Protein AF-F3GJJ7-F1 (afdb_monomer_lite)

InterPro domains:
  IPR003423 Outer membrane efflux protein [PF02321] (2-164)
  IPR003423 Outer membrane efflux protein [PF02321] (188-259)
  IPR010131 Multidrug resistance outer membrane protein MdtP/Nodulation protein T-like [PTHR30203] (2-259)
  IPR010131 Multidrug resistance outer membrane protein MdtP/Nodulation protein T-like [TIGR01845] (2-259)

Radius of gyration: 39.6 Å; chains: 1; bounding box: 69×51×121 Å

Foldseek 3Di:
DVVLVCLQPKDKDWDWDKDWDWDDQDDDPDDDRDGDIFIKTWIKIKIKHWDCPLCLSVLLVQLVVLLVLLVVLVVVQVVVVLVVLLVVLVLVLLVLLVVLVVLVVVLVVLVVVLVVQVVCVVVVNHDPVSNVVSVVVSVVSVVVSVVSVVVSLVSLCVNCVSVVHHSVVTDDDRDNDRDDDDDDDPDDPVVVCVVRSNNSSVVSNVSSVVSVVSSVVSLQAKIKMKMKMKIFMDRDPVCRPDPVRIDIDIDTDIDHDDD

Sequence (259 aa):
MRSSRAAFLPTLDLTTGKTRSGQGTGTSNSGTSASGIRNSYNAQLGVSWEADVWGKLRRGLEADTANAQASLADLAAMRLSLQSELVQNYLQLRVIDEQKRLLESTVDAYQRSLTLTQNQYRAGISGSDAVAQAQTQLKSTQADLIDLAWQRAQYENAIAVLMGMAPADFNLPATTSIPQLPQIPPGLPSQLLERRPDIAAAERSVMGANANIGVAKAAYYPDFTLSMSGGYSSSTFANWISLPNRFWSVGPQLALTLF

Structure (mmCIF, N/CA/C/O backbone):
data_AF-F3GJJ7-F1
#
_entry.id   AF-F3GJJ7-F1
#
loop_
_atom_site.group_PDB
_atom_site.id
_atom_site.type_symbol
_atom_site.label_atom_id
_atom_site.label_alt_id
_atom_site.label_comp_id
_atom_site.label_asym_id
_atom_site.label_entity_id
_atom_site.label_seq_id
_atom_site.pdbx_PDB_ins_code
_atom_site.Cartn_x
_atom_site.Cartn_y
_atom_site.Cartn_z
_atom_site.occupancy
_atom_site.B_iso_or_equiv
_atom_site.auth_seq_id
_atom_site.auth_comp_id
_atom_site.auth_asym_id
_atom_site.auth_atom_id
_atom_site.pdbx_PDB_model_num
ATOM 1 N N . MET A 1 1 ? 9.324 -4.687 -17.133 1.00 68.56 1 MET A N 1
ATOM 2 C CA . MET A 1 1 ? 9.985 -5.948 -17.568 1.00 68.56 1 MET A CA 1
ATOM 3 C C . MET A 1 1 ? 9.722 -6.337 -19.029 1.00 68.56 1 MET A C 1
ATOM 5 O O . MET A 1 1 ? 10.684 -6.410 -19.781 1.00 68.56 1 MET A O 1
ATOM 9 N N . ARG A 1 2 ? 8.476 -6.603 -19.468 1.00 75.81 2 ARG A N 1
ATOM 10 C CA . ARG A 1 2 ? 8.208 -7.078 -20.851 1.00 75.81 2 ARG A CA 1
ATOM 11 C C . ARG A 1 2 ? 8.631 -6.078 -21.937 1.00 75.81 2 ARG A C 1
ATOM 13 O O . ARG A 1 2 ? 9.303 -6.478 -22.876 1.00 75.81 2 ARG A O 1
ATOM 20 N N . SER A 1 3 ? 8.321 -4.793 -21.750 1.00 78.75 3 SER A N 1
ATOM 21 C CA . SER A 1 3 ? 8.741 -3.722 -22.670 1.00 78.75 3 SER A CA 1
ATOM 22 C C . SER A 1 3 ? 10.267 -3.599 -22.774 1.00 78.75 3 SER A C 1
ATOM 24 O O . SER A 1 3 ? 10.805 -3.489 -23.864 1.00 78.75 3 SER A O 1
ATOM 26 N N . SER A 1 4 ? 10.972 -3.698 -21.645 1.00 80.75 4 SER A N 1
ATOM 27 C CA . SER A 1 4 ? 12.439 -3.600 -21.584 1.00 80.75 4 SER A CA 1
ATOM 28 C C . SER A 1 4 ? 13.140 -4.762 -22.293 1.00 80.75 4 SER A C 1
ATOM 30 O O . SER A 1 4 ? 14.114 -4.576 -23.011 1.00 80.75 4 SER A O 1
ATOM 32 N N . ARG A 1 5 ? 12.596 -5.984 -22.177 1.00 84.38 5 ARG A N 1
ATOM 33 C CA . ARG A 1 5 ? 13.097 -7.139 -22.941 1.00 84.38 5 ARG A CA 1
ATOM 34 C C . ARG A 1 5 ? 12.828 -7.018 -24.440 1.00 84.38 5 ARG A C 1
ATOM 36 O O . ARG A 1 5 ? 13.626 -7.514 -25.227 1.00 84.38 5 ARG A O 1
ATOM 43 N N . ALA A 1 6 ? 11.724 -6.379 -24.827 1.00 85.00 6 ALA A N 1
ATOM 44 C CA . ALA A 1 6 ? 11.407 -6.152 -26.232 1.00 85.00 6 ALA A CA 1
ATOM 45 C C . ALA A 1 6 ? 12.416 -5.210 -26.908 1.00 85.00 6 ALA A C 1
ATOM 47 O O . ALA A 1 6 ? 12.641 -5.358 -28.100 1.00 85.00 6 ALA A O 1
ATOM 48 N N . ALA A 1 7 ? 13.083 -4.331 -26.151 1.00 85.00 7 ALA A N 1
ATOM 49 C CA . ALA A 1 7 ? 14.101 -3.425 -26.686 1.00 85.00 7 ALA A CA 1
ATOM 50 C C . ALA A 1 7 ? 15.327 -4.149 -27.281 1.00 85.00 7 ALA A C 1
ATOM 52 O O . ALA A 1 7 ? 15.994 -3.596 -28.146 1.00 85.00 7 ALA A O 1
ATOM 53 N N . PHE A 1 8 ? 15.620 -5.392 -26.871 1.00 86.88 8 PHE A N 1
ATOM 54 C CA . PHE A 1 8 ? 16.711 -6.183 -27.466 1.00 86.88 8 PHE A CA 1
ATOM 55 C C . PHE A 1 8 ? 16.383 -6.733 -28.855 1.00 86.88 8 PHE A C 1
ATOM 57 O O . PHE A 1 8 ? 17.283 -7.165 -29.579 1.00 86.88 8 PHE A O 1
ATOM 64 N N . LEU A 1 9 ? 15.098 -6.780 -29.198 1.00 91.31 9 LEU A N 1
ATOM 65 C CA . LEU A 1 9 ? 14.610 -7.304 -30.461 1.00 91.31 9 LEU A CA 1
ATOM 66 C C . LEU A 1 9 ? 14.343 -6.143 -31.426 1.00 91.31 9 LEU A C 1
ATOM 68 O O . LEU A 1 9 ? 14.023 -5.040 -30.984 1.00 91.31 9 LEU A O 1
ATOM 72 N N . PRO A 1 10 ? 14.455 -6.372 -32.743 1.00 90.69 10 PRO A N 1
ATOM 73 C CA . PRO A 1 10 ? 14.045 -5.377 -33.722 1.00 90.69 10 PRO A CA 1
ATOM 74 C C . PRO A 1 10 ? 12.545 -5.082 -33.581 1.00 90.69 10 PRO A C 1
ATOM 76 O O . PRO A 1 10 ? 11.731 -6.007 -33.497 1.00 90.69 10 PRO A O 1
ATOM 79 N N . THR A 1 11 ? 12.175 -3.804 -33.585 1.00 92.38 11 THR A N 1
ATOM 80 C CA . THR A 1 11 ? 10.774 -3.376 -33.663 1.00 92.38 11 THR A CA 1
ATOM 81 C C . THR A 1 11 ? 10.350 -3.277 -35.120 1.00 92.38 11 THR A C 1
ATOM 83 O O . THR A 1 11 ? 11.162 -2.947 -35.984 1.00 92.38 11 THR A O 1
ATOM 86 N N . LEU A 1 12 ? 9.087 -3.600 -35.394 1.00 92.69 12 LEU A N 1
ATOM 87 C CA . LEU A 1 12 ? 8.489 -3.562 -36.723 1.00 92.69 12 LEU A CA 1
ATOM 88 C C . LEU A 1 12 ? 7.260 -2.658 -36.684 1.00 92.69 12 LEU A C 1
ATOM 90 O O . LEU A 1 12 ? 6.303 -2.949 -35.968 1.00 92.69 12 LEU A O 1
ATOM 94 N N . ASP A 1 13 ? 7.267 -1.621 -37.508 1.00 93.19 13 ASP A N 1
ATOM 95 C CA . ASP A 1 13 ? 6.236 -0.594 -37.539 1.00 93.19 13 ASP A CA 1
ATOM 96 C C . ASP A 1 13 ? 5.675 -0.465 -38.959 1.00 93.19 13 ASP A C 1
ATOM 98 O O . ASP A 1 13 ? 6.422 -0.428 -39.936 1.00 93.19 13 ASP A O 1
ATOM 102 N N . LEU A 1 14 ? 4.350 -0.381 -39.098 1.00 92.44 14 LEU A N 1
ATOM 103 C CA . LEU A 1 14 ? 3.681 -0.106 -40.371 1.00 92.44 14 LEU A CA 1
ATOM 104 C C . LEU A 1 14 ? 3.049 1.282 -40.307 1.00 92.44 14 LEU A C 1
ATOM 106 O O . LEU A 1 14 ? 2.137 1.522 -39.519 1.00 92.44 14 LEU A O 1
ATOM 110 N N . THR A 1 15 ? 3.504 2.188 -41.164 1.00 91.00 15 THR A N 1
ATOM 111 C CA . THR A 1 15 ? 2.963 3.538 -41.292 1.00 91.00 15 THR A CA 1
ATOM 112 C C . THR A 1 15 ? 2.298 3.711 -42.652 1.00 91.00 15 THR A C 1
ATOM 114 O O . THR A 1 15 ? 2.854 3.394 -43.702 1.00 91.00 15 THR A O 1
ATOM 117 N N . THR A 1 16 ? 1.072 4.225 -42.653 1.00 90.44 16 THR A N 1
ATOM 118 C CA . THR A 1 16 ? 0.335 4.554 -43.878 1.00 90.44 16 THR A CA 1
ATOM 119 C C . THR A 1 16 ? -0.182 5.975 -43.771 1.00 90.44 16 THR A C 1
ATOM 121 O O . THR A 1 16 ? -0.820 6.320 -42.779 1.00 90.44 16 THR A O 1
ATOM 124 N N . GLY A 1 17 ? 0.081 6.804 -44.774 1.00 88.88 17 GLY A N 1
ATOM 125 C CA . GLY A 1 17 ? -0.246 8.221 -44.747 1.00 88.88 17 GLY A CA 1
ATOM 126 C C . GLY A 1 17 ? -0.669 8.756 -46.107 1.00 88.88 17 GLY A C 1
ATOM 127 O O . GLY A 1 17 ? -0.319 8.223 -47.162 1.00 88.88 17 GLY A O 1
ATOM 128 N N . LYS A 1 18 ? -1.445 9.839 -46.063 1.00 89.19 18 LYS A N 1
ATOM 129 C CA . LYS A 1 18 ? -1.749 10.683 -47.214 1.00 89.19 18 LYS A CA 1
ATOM 130 C C . LYS A 1 18 ? -1.405 12.115 -46.846 1.00 89.19 18 LYS A C 1
ATOM 132 O O . LYS A 1 18 ? -2.064 12.704 -45.993 1.00 89.19 18 LYS A O 1
ATOM 137 N N . THR A 1 19 ? -0.441 12.689 -47.546 1.00 89.31 19 THR A N 1
ATOM 138 C CA . THR A 1 19 ? -0.077 14.096 -47.392 1.00 89.31 19 THR A CA 1
ATOM 139 C C . THR A 1 19 ? -0.499 14.849 -48.644 1.00 89.31 19 THR A C 1
ATOM 141 O O . THR A 1 19 ? -0.207 14.441 -49.765 1.00 89.31 19 THR A O 1
ATOM 144 N N . ARG A 1 20 ? -1.221 15.956 -48.471 1.00 88.62 20 ARG A N 1
ATOM 145 C CA . ARG A 1 20 ? -1.563 16.883 -49.555 1.00 88.62 20 ARG A CA 1
ATOM 146 C C . ARG A 1 20 ? -0.907 18.218 -49.253 1.00 88.62 20 ARG A C 1
ATOM 148 O O . ARG A 1 20 ? -1.231 18.833 -48.244 1.00 88.62 20 ARG A O 1
ATOM 155 N N . SER A 1 21 ? -0.008 18.661 -50.121 1.00 85.88 21 SER A N 1
ATOM 156 C CA . SER A 1 21 ? 0.664 19.953 -50.005 1.00 85.88 21 SER A CA 1
ATOM 157 C C . SER A 1 21 ? 0.371 20.816 -51.229 1.00 85.88 21 SER A C 1
ATOM 159 O O . SER A 1 21 ? 0.316 20.338 -52.362 1.00 85.88 21 SER A O 1
ATOM 161 N N . GLY A 1 22 ? 0.123 22.103 -50.998 1.00 82.19 22 GLY A N 1
ATOM 162 C CA . GLY A 1 22 ? 0.031 23.114 -52.047 1.00 82.19 22 GLY A CA 1
ATOM 163 C C . GLY A 1 22 ? 1.260 24.004 -51.972 1.00 82.19 22 GLY A C 1
ATOM 164 O O . GLY A 1 22 ? 1.552 24.540 -50.906 1.00 82.19 22 GLY A O 1
ATOM 165 N N . GLN A 1 23 ? 1.988 24.145 -53.077 1.00 73.50 23 GLN A N 1
ATOM 166 C CA . GLN A 1 23 ? 3.125 25.058 -53.150 1.00 73.50 23 GLN A CA 1
ATOM 167 C C . GLN A 1 23 ? 2.677 26.356 -53.826 1.00 73.50 23 GLN A C 1
ATOM 169 O O . GLN A 1 23 ? 2.274 26.345 -54.989 1.00 73.50 23 GLN A O 1
ATOM 174 N N . GLY A 1 24 ? 2.707 27.461 -53.076 1.00 65.94 24 GLY A N 1
ATOM 175 C CA . GLY A 1 24 ? 2.458 28.800 -53.608 1.00 65.94 24 GLY A CA 1
ATOM 176 C C . GLY A 1 24 ? 3.641 29.308 -54.435 1.00 65.94 24 GLY A C 1
ATOM 177 O O . GLY A 1 24 ? 4.776 28.864 -54.254 1.00 65.94 24 GLY A O 1
ATOM 178 N N . THR A 1 25 ? 3.379 30.245 -55.344 1.00 65.88 25 THR A N 1
ATOM 179 C CA . THR A 1 25 ? 4.383 30.831 -56.242 1.00 65.88 25 THR A CA 1
ATOM 180 C C . THR A 1 25 ? 5.278 31.819 -55.482 1.00 65.88 25 THR A C 1
ATOM 182 O O . THR A 1 25 ? 5.100 33.029 -55.558 1.00 65.88 25 THR A O 1
ATOM 185 N N . GLY A 1 26 ? 6.220 31.296 -54.698 1.00 61.72 26 GLY A N 1
ATOM 186 C CA . GLY A 1 26 ? 7.296 32.053 -54.057 1.00 61.72 26 GLY A CA 1
ATOM 187 C C . GLY A 1 26 ? 8.629 31.739 -54.731 1.00 61.72 26 GLY A C 1
ATOM 188 O O . GLY A 1 26 ? 8.992 30.571 -54.877 1.00 61.72 26 GLY A O 1
ATOM 189 N N . THR A 1 27 ? 9.329 32.781 -55.176 1.00 56.59 27 THR A N 1
ATOM 190 C CA . THR A 1 27 ? 10.578 32.746 -55.949 1.00 56.59 27 THR A CA 1
ATOM 191 C C . THR A 1 27 ? 11.599 31.782 -55.338 1.00 56.59 27 THR A C 1
ATOM 193 O O . THR A 1 27 ? 12.168 32.048 -54.284 1.00 56.59 27 THR A O 1
ATOM 196 N N . SER A 1 28 ? 11.844 30.654 -56.005 1.00 56.97 28 SER A N 1
ATOM 197 C CA . SER A 1 28 ? 12.937 29.731 -55.687 1.00 56.97 28 SER A CA 1
ATOM 198 C C . SER A 1 28 ? 13.755 29.466 -56.955 1.00 56.97 28 SER A C 1
ATOM 200 O O . SER A 1 28 ? 13.212 29.283 -58.041 1.00 56.97 28 SER A O 1
ATOM 202 N N . ASN A 1 29 ? 15.080 29.542 -56.813 1.00 61.03 29 ASN A N 1
ATOM 203 C CA . ASN A 1 29 ? 16.058 29.812 -57.874 1.00 61.03 29 ASN A CA 1
ATOM 204 C C . ASN A 1 29 ? 16.396 28.611 -58.787 1.00 61.03 29 ASN A C 1
ATOM 206 O O . ASN A 1 29 ? 17.509 28.520 -59.298 1.00 61.03 29 ASN A O 1
ATOM 210 N N . SER A 1 30 ? 15.473 27.671 -59.000 1.00 65.00 30 SER A N 1
ATOM 211 C CA . SER A 1 30 ? 15.695 26.567 -59.940 1.00 65.00 30 SER A CA 1
ATOM 212 C C . SER A 1 30 ? 14.381 25.919 -60.385 1.00 65.00 30 SER A C 1
ATOM 214 O O . SER A 1 30 ? 13.723 25.248 -59.593 1.00 65.00 30 SER A O 1
ATOM 216 N N . GLY A 1 31 ? 14.056 26.057 -61.674 1.00 57.28 31 GLY A N 1
ATOM 217 C CA . GLY A 1 31 ? 13.033 25.266 -62.366 1.00 57.28 31 GLY A CA 1
ATOM 218 C C . GLY A 1 31 ? 11.613 25.838 -62.307 1.00 57.28 31 GLY A C 1
ATOM 219 O O . GLY A 1 31 ? 11.109 26.173 -61.244 1.00 57.28 31 GLY A O 1
ATOM 220 N N . THR A 1 32 ? 10.988 25.935 -63.486 1.00 57.75 32 THR A N 1
ATOM 221 C CA . THR A 1 32 ? 9.582 26.285 -63.778 1.00 57.75 32 THR A CA 1
ATOM 222 C C . THR A 1 32 ? 8.657 26.441 -62.562 1.00 57.75 32 THR A C 1
ATOM 224 O O . THR A 1 32 ? 8.210 25.453 -61.974 1.00 57.75 32 THR A O 1
ATOM 227 N N . SER A 1 33 ? 8.313 27.693 -62.247 1.00 56.56 33 SER A N 1
ATOM 228 C CA . SER A 1 33 ? 7.367 28.094 -61.201 1.00 56.56 33 SER A CA 1
ATOM 229 C C . SER A 1 33 ? 5.932 27.670 -61.539 1.00 56.56 33 SER A C 1
ATOM 231 O O . SER A 1 33 ? 5.126 28.472 -62.005 1.00 56.56 33 SER A O 1
ATOM 233 N N . ALA A 1 34 ? 5.603 26.399 -61.318 1.00 56.97 34 ALA A N 1
ATOM 234 C CA . ALA A 1 34 ? 4.236 25.898 -61.389 1.00 56.97 34 ALA A CA 1
ATOM 235 C C . ALA A 1 34 ? 3.625 25.849 -59.980 1.00 56.97 34 ALA A C 1
ATOM 237 O O . ALA A 1 34 ? 4.069 25.077 -59.129 1.00 56.97 34 ALA A O 1
ATOM 238 N N . SER A 1 35 ? 2.587 26.660 -59.749 1.00 65.94 35 SER A N 1
ATOM 239 C CA . SER A 1 35 ? 1.666 26.467 -58.623 1.00 65.94 35 SER A CA 1
ATOM 240 C C . SER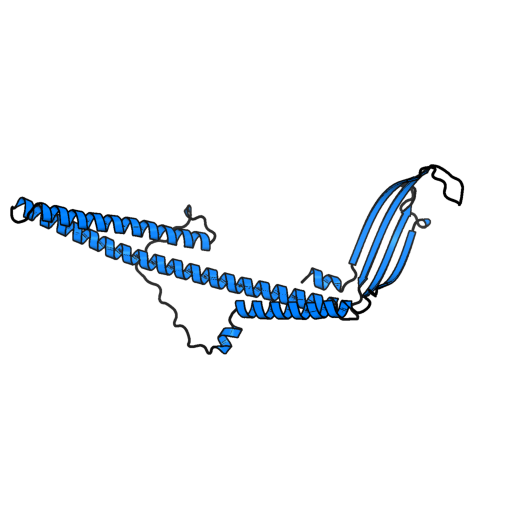 A 1 35 ? 0.972 25.120 -58.809 1.00 65.94 35 SER A C 1
ATOM 242 O O . SER A 1 35 ? 0.369 24.863 -59.853 1.00 65.94 35 SER A O 1
ATOM 244 N N . GLY A 1 36 ? 1.112 24.226 -57.835 1.00 72.06 36 GLY A N 1
ATOM 245 C CA . GLY A 1 36 ? 0.664 22.848 -57.973 1.00 72.06 36 GLY A CA 1
ATOM 246 C C . GLY A 1 36 ? 0.277 22.235 -56.639 1.00 72.06 36 GLY A C 1
ATOM 247 O O . GLY A 1 36 ? 0.978 22.376 -55.636 1.00 72.06 36 GLY A O 1
ATOM 248 N N . ILE A 1 37 ? -0.850 21.527 -56.644 1.00 81.00 37 ILE A N 1
ATOM 249 C CA . ILE A 1 37 ? -1.257 20.658 -55.544 1.00 81.00 37 ILE A CA 1
ATOM 250 C C . ILE A 1 37 ? -0.562 19.316 -55.749 1.00 81.00 37 ILE A C 1
ATOM 252 O O . ILE A 1 37 ? -0.784 18.647 -56.758 1.00 81.00 37 ILE A O 1
ATOM 256 N N . ARG A 1 38 ? 0.258 18.905 -54.784 1.00 82.56 38 ARG A N 1
ATOM 257 C CA . ARG A 1 38 ? 0.883 17.584 -54.746 1.00 82.56 38 ARG A CA 1
ATOM 258 C C . ARG A 1 38 ? 0.173 16.733 -53.704 1.00 82.56 38 ARG A C 1
ATOM 260 O O . ARG A 1 38 ? 0.004 17.140 -52.558 1.00 82.56 38 ARG A O 1
ATOM 267 N N . ASN A 1 39 ? -0.247 15.546 -54.115 1.00 85.69 39 ASN A N 1
ATOM 268 C CA . ASN A 1 39 ? -0.661 14.494 -53.197 1.00 85.69 39 ASN A CA 1
ATOM 269 C C . ASN A 1 39 ? 0.480 13.483 -53.118 1.00 85.69 39 ASN A C 1
ATOM 271 O O . ASN A 1 39 ? 1.052 13.140 -54.149 1.00 85.69 39 ASN A O 1
ATOM 275 N N . SER A 1 40 ? 0.784 12.991 -51.926 1.00 85.50 40 SER A N 1
ATOM 276 C CA . SER A 1 40 ? 1.621 11.819 -51.713 1.00 85.50 40 SER A CA 1
ATOM 277 C C . SER A 1 40 ? 0.858 10.813 -50.861 1.00 85.50 40 SER A C 1
ATOM 279 O O . SER A 1 40 ? 0.277 11.148 -49.830 1.00 85.50 40 SER A O 1
ATOM 281 N N . TYR A 1 41 ? 0.830 9.575 -51.333 1.00 86.56 41 TYR A N 1
ATOM 282 C CA . TYR A 1 41 ? 0.336 8.411 -50.615 1.00 86.56 41 TYR A CA 1
ATOM 283 C C . TYR A 1 41 ? 1.553 7.568 -50.261 1.00 86.56 41 TYR A C 1
ATOM 285 O O . TYR A 1 41 ? 2.283 7.151 -51.161 1.00 86.56 41 TYR A O 1
ATOM 293 N N . ASN A 1 42 ? 1.782 7.344 -48.972 1.00 86.94 42 ASN A N 1
ATOM 294 C CA . ASN A 1 42 ? 2.900 6.555 -48.475 1.00 86.94 42 ASN A CA 1
ATOM 295 C C . ASN A 1 42 ? 2.382 5.357 -47.679 1.00 86.94 42 ASN A C 1
ATOM 297 O O . ASN A 1 42 ? 1.515 5.497 -46.822 1.00 86.94 42 ASN A O 1
ATOM 301 N N . ALA A 1 43 ? 2.939 4.185 -47.952 1.00 88.50 43 ALA A N 1
ATOM 302 C CA . ALA A 1 43 ? 2.800 2.998 -47.124 1.00 88.50 43 ALA A CA 1
ATOM 303 C C . ALA A 1 43 ? 4.208 2.464 -46.872 1.00 88.50 43 ALA A C 1
ATOM 305 O O . ALA A 1 43 ? 4.880 2.048 -47.813 1.00 88.50 43 ALA A O 1
ATOM 306 N N . GLN A 1 44 ? 4.680 2.531 -45.633 1.00 88.94 44 GLN A N 1
ATOM 307 C CA . GLN A 1 44 ? 6.049 2.211 -45.257 1.00 88.94 44 GLN A CA 1
ATOM 308 C C . GLN A 1 44 ? 6.047 1.236 -44.088 1.00 88.94 44 GLN A C 1
ATOM 310 O O . GLN A 1 44 ? 5.374 1.435 -43.084 1.00 88.94 44 GLN A O 1
ATOM 315 N N . LEU A 1 45 ? 6.837 0.188 -44.228 1.00 92.38 45 LEU A N 1
ATOM 316 C CA . LEU A 1 45 ? 7.184 -0.742 -43.176 1.00 92.38 45 LEU A CA 1
ATOM 317 C C . LEU A 1 45 ? 8.601 -0.397 -42.711 1.00 92.38 45 LEU A C 1
ATOM 319 O O . LEU A 1 45 ? 9.536 -0.362 -43.513 1.00 92.38 45 LEU A O 1
ATOM 323 N N . GLY A 1 46 ? 8.741 -0.065 -41.436 1.00 92.19 46 GLY A N 1
ATOM 324 C CA . GLY A 1 46 ? 10.002 0.253 -40.782 1.00 92.19 46 GLY A CA 1
ATOM 325 C C . GLY A 1 46 ? 10.408 -0.868 -39.838 1.00 92.19 46 GLY A C 1
ATOM 326 O O . GLY A 1 46 ? 9.574 -1.431 -39.140 1.00 92.19 46 GLY A O 1
ATOM 327 N N . VAL A 1 47 ? 11.693 -1.187 -39.826 1.00 93.19 47 VAL A N 1
ATOM 328 C CA . VAL A 1 47 ? 12.359 -2.026 -38.839 1.00 93.19 47 VAL A CA 1
ATOM 329 C C . VAL A 1 47 ? 13.413 -1.164 -38.160 1.00 93.19 47 VAL A C 1
ATOM 331 O O . VAL A 1 47 ? 14.236 -0.551 -38.842 1.00 93.19 47 VAL A O 1
ATOM 334 N N . SER A 1 48 ? 13.405 -1.119 -36.833 1.00 92.06 48 SER A N 1
ATOM 335 C CA . SER A 1 48 ? 14.406 -0.397 -36.046 1.00 92.06 48 SER A CA 1
ATOM 336 C C . SER A 1 48 ? 15.034 -1.328 -35.022 1.00 92.06 48 SER A C 1
ATOM 338 O O . SER A 1 48 ? 14.339 -2.118 -34.384 1.00 92.06 48 SER A O 1
ATOM 340 N N . TRP A 1 49 ? 16.353 -1.263 -34.872 1.00 92.50 49 TRP A N 1
ATOM 341 C CA . TRP A 1 49 ? 17.082 -2.061 -33.895 1.00 92.50 49 TRP A CA 1
ATOM 342 C C . TRP A 1 49 ? 18.267 -1.283 -33.324 1.00 92.50 49 TRP A C 1
ATOM 344 O O . TRP A 1 49 ? 19.077 -0.740 -34.071 1.00 92.50 49 TRP A O 1
ATOM 354 N N . GLU A 1 50 ? 18.385 -1.243 -31.999 1.00 91.00 50 GLU A N 1
ATOM 355 C CA . GLU A 1 50 ? 19.525 -0.652 -31.291 1.00 91.00 50 GLU A CA 1
ATOM 356 C C . GLU A 1 50 ? 20.465 -1.773 -30.836 1.00 91.00 50 GLU A C 1
ATOM 358 O O . GLU A 1 50 ? 20.055 -2.699 -30.132 1.00 91.00 50 GLU A O 1
ATOM 363 N N . ALA A 1 51 ? 21.732 -1.716 -31.251 1.00 89.62 51 ALA A N 1
ATOM 364 C CA . ALA A 1 51 ? 22.707 -2.718 -30.845 1.00 89.62 51 ALA A CA 1
ATOM 365 C C . ALA A 1 51 ? 23.281 -2.369 -29.467 1.00 89.62 51 ALA A C 1
ATOM 367 O O . ALA A 1 51 ? 23.922 -1.335 -29.280 1.00 89.62 51 ALA A O 1
ATOM 368 N N . ASP A 1 52 ? 23.116 -3.275 -28.505 1.00 91.31 52 ASP A N 1
ATOM 369 C CA . ASP A 1 52 ? 23.603 -3.087 -27.137 1.00 91.31 52 ASP A CA 1
ATOM 370 C C . ASP A 1 52 ? 25.104 -3.405 -26.994 1.00 91.31 52 ASP A C 1
ATOM 372 O O . ASP A 1 52 ? 25.494 -4.424 -26.412 1.00 91.31 52 ASP A O 1
ATOM 376 N N . VAL A 1 53 ? 25.953 -2.534 -27.547 1.00 89.81 53 VAL A N 1
ATOM 377 C CA . VAL A 1 53 ? 27.424 -2.666 -27.507 1.00 89.81 53 VAL A CA 1
ATOM 378 C C . VAL A 1 53 ? 27.975 -2.318 -26.122 1.00 89.81 53 VAL A C 1
ATOM 380 O O . VAL A 1 53 ? 28.818 -3.035 -25.586 1.00 89.81 53 VAL A O 1
ATOM 383 N N . TRP A 1 54 ? 27.459 -1.245 -25.519 1.00 91.12 54 TRP A N 1
ATOM 384 C CA . TRP A 1 54 ? 27.964 -0.677 -24.261 1.00 91.12 54 TRP A CA 1
ATOM 385 C C . TRP A 1 54 ? 27.195 -1.141 -23.018 1.00 91.12 54 TRP A C 1
ATOM 387 O O . TRP A 1 54 ? 27.546 -0.782 -21.896 1.00 91.12 54 TRP A O 1
ATOM 397 N N . GLY A 1 55 ? 26.149 -1.951 -23.195 1.00 91.25 55 GLY A N 1
ATOM 398 C CA . GLY A 1 55 ? 25.336 -2.471 -22.099 1.00 91.25 55 GLY A CA 1
ATOM 399 C C . GLY A 1 55 ? 24.237 -1.519 -21.622 1.00 91.25 55 GLY A C 1
ATOM 400 O O . GLY A 1 55 ? 23.664 -1.772 -20.566 1.00 91.25 55 GLY A O 1
ATOM 401 N N . LYS A 1 56 ? 23.926 -0.445 -22.359 1.00 91.44 56 LYS A N 1
ATOM 402 C CA . LYS A 1 56 ? 22.844 0.506 -22.047 1.00 91.44 56 LYS A CA 1
ATOM 403 C C . LYS A 1 56 ? 21.508 -0.217 -21.858 1.00 91.44 56 LYS A C 1
ATOM 405 O O . LYS A 1 56 ? 20.863 -0.054 -20.824 1.00 91.44 56 LYS A O 1
ATOM 410 N N . LEU A 1 57 ? 21.134 -1.078 -22.807 1.00 91.75 57 LEU A N 1
ATOM 411 C CA . LEU A 1 57 ? 19.886 -1.847 -22.748 1.00 91.75 57 LEU A CA 1
ATOM 412 C C . LEU A 1 57 ? 19.936 -2.911 -21.645 1.00 91.75 57 LEU A C 1
ATOM 414 O O . LEU A 1 57 ? 18.968 -3.078 -20.905 1.00 91.75 57 LEU A O 1
ATOM 418 N N . ARG A 1 58 ? 21.075 -3.600 -21.478 1.00 93.00 58 ARG A N 1
ATOM 419 C CA . ARG A 1 58 ? 21.287 -4.565 -20.382 1.00 93.00 58 ARG A CA 1
ATOM 420 C C . ARG A 1 58 ? 21.130 -3.937 -18.999 1.00 93.00 58 ARG A C 1
ATOM 422 O O . ARG A 1 58 ? 20.422 -4.503 -18.169 1.00 93.00 58 ARG A O 1
ATOM 429 N N . ARG A 1 59 ? 21.734 -2.772 -18.758 1.00 93.62 59 ARG A N 1
ATOM 430 C CA . ARG A 1 59 ? 21.610 -2.043 -17.487 1.00 93.62 59 ARG A CA 1
ATOM 431 C C . ARG A 1 59 ? 20.208 -1.467 -17.290 1.00 93.62 59 ARG A C 1
ATOM 433 O O . ARG A 1 59 ? 19.705 -1.505 -16.174 1.00 93.62 59 ARG A O 1
ATOM 440 N N . GLY A 1 60 ? 19.543 -1.020 -18.356 1.00 93.25 60 GLY A N 1
ATOM 441 C CA . GLY A 1 60 ? 18.136 -0.613 -18.292 1.00 93.25 60 GLY A CA 1
ATOM 442 C C . GLY A 1 60 ? 17.2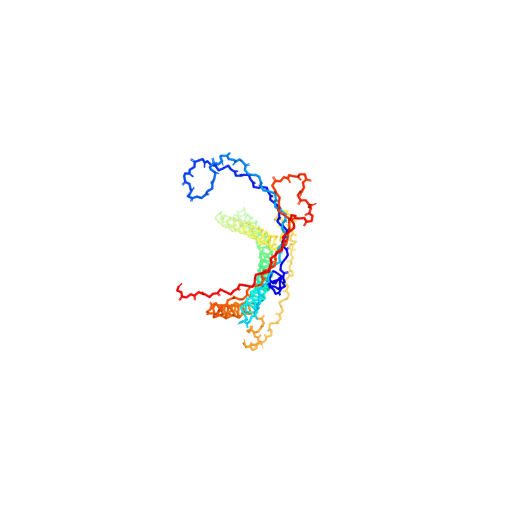16 -1.771 -17.890 1.00 93.25 60 GLY A C 1
ATOM 443 O O . GLY A 1 60 ? 16.384 -1.627 -16.996 1.00 93.25 60 GLY A O 1
ATOM 444 N N . LEU A 1 61 ? 17.422 -2.957 -18.473 1.00 94.06 61 LEU A N 1
ATOM 445 C CA . LEU A 1 61 ? 16.694 -4.164 -18.083 1.00 94.06 61 LEU A CA 1
ATOM 446 C C . LEU A 1 61 ? 16.975 -4.551 -16.627 1.00 94.06 61 LEU A C 1
ATOM 448 O O . LEU A 1 61 ? 16.041 -4.905 -15.912 1.00 94.06 61 LEU A O 1
ATOM 452 N N . GLU A 1 62 ? 18.232 -4.486 -16.185 1.00 94.25 62 GLU A N 1
ATOM 453 C CA . GLU A 1 62 ? 18.613 -4.734 -14.790 1.00 94.25 62 GLU A CA 1
ATOM 454 C C . GLU A 1 62 ? 17.862 -3.786 -13.841 1.00 94.25 62 GLU A C 1
ATOM 456 O O . GLU A 1 62 ? 17.209 -4.257 -12.906 1.00 94.25 62 GLU A O 1
ATOM 461 N N . ALA A 1 63 ? 17.835 -2.483 -14.147 1.00 94.44 63 ALA A N 1
ATOM 462 C CA . ALA A 1 63 ? 17.094 -1.487 -13.376 1.00 94.44 63 ALA A CA 1
ATOM 463 C C . ALA A 1 63 ? 15.592 -1.804 -13.309 1.00 94.44 63 ALA A C 1
ATOM 465 O O . ALA A 1 63 ? 15.009 -1.872 -12.226 1.00 94.44 63 ALA A O 1
ATOM 466 N N . ASP A 1 64 ? 14.972 -2.087 -14.456 1.00 94.06 64 ASP A N 1
ATOM 467 C CA . ASP A 1 64 ? 13.554 -2.442 -14.536 1.00 94.06 64 ASP A CA 1
ATOM 468 C C . ASP A 1 64 ? 13.222 -3.739 -13.795 1.00 94.06 64 ASP A C 1
ATOM 470 O O . ASP A 1 64 ? 12.116 -3.899 -13.267 1.00 94.06 64 ASP A O 1
ATOM 474 N N . THR A 1 65 ? 14.149 -4.700 -13.787 1.00 94.62 65 THR A N 1
ATOM 475 C CA . THR A 1 65 ? 13.958 -5.961 -13.067 1.00 94.62 65 THR A CA 1
ATOM 476 C C . THR A 1 65 ? 14.036 -5.761 -11.560 1.00 94.62 65 THR A C 1
ATOM 478 O O . THR A 1 65 ? 13.177 -6.282 -10.846 1.00 94.62 65 THR A O 1
ATOM 481 N N . ALA A 1 66 ? 14.998 -4.964 -11.088 1.00 94.88 66 ALA A N 1
ATOM 482 C CA . ALA A 1 66 ? 15.147 -4.617 -9.683 1.00 94.88 66 ALA A CA 1
ATOM 483 C C . ALA A 1 66 ? 13.930 -3.823 -9.179 1.00 94.88 66 ALA A C 1
ATOM 485 O O . ALA A 1 66 ? 13.351 -4.181 -8.157 1.00 94.88 66 ALA A O 1
ATOM 486 N N . ASN A 1 67 ? 13.449 -2.843 -9.951 1.00 93.75 67 ASN A N 1
ATOM 487 C CA . ASN A 1 67 ? 12.251 -2.070 -9.608 1.00 93.75 67 ASN A CA 1
ATOM 488 C C . ASN A 1 67 ? 11.000 -2.952 -9.479 1.00 93.75 67 ASN A C 1
ATOM 490 O O . ASN A 1 67 ? 10.245 -2.825 -8.521 1.00 93.75 67 ASN A O 1
ATOM 494 N N . ALA A 1 68 ? 10.790 -3.897 -10.399 1.00 94.56 68 ALA A N 1
ATOM 495 C CA . ALA A 1 68 ? 9.657 -4.816 -10.289 1.00 94.56 68 ALA A CA 1
ATOM 496 C C . ALA A 1 68 ? 9.785 -5.785 -9.098 1.00 94.56 68 ALA A C 1
ATOM 498 O O . ALA A 1 68 ? 8.774 -6.142 -8.497 1.00 94.56 68 ALA A O 1
ATOM 499 N N . GLN A 1 69 ? 11.001 -6.199 -8.728 1.00 94.88 69 GLN A N 1
ATOM 500 C CA . GLN A 1 69 ? 11.225 -6.976 -7.504 1.00 94.88 69 GLN A CA 1
ATOM 501 C C . GLN A 1 69 ? 10.963 -6.141 -6.243 1.00 94.88 69 GLN A C 1
ATOM 503 O O . GLN A 1 69 ? 10.367 -6.665 -5.306 1.00 94.88 69 GLN A O 1
ATOM 508 N N . ALA A 1 70 ? 11.340 -4.857 -6.240 1.00 94.12 70 ALA A N 1
ATOM 509 C CA . ALA A 1 70 ? 11.017 -3.927 -5.160 1.00 94.12 70 ALA A CA 1
ATOM 510 C C . ALA A 1 70 ? 9.496 -3.806 -4.976 1.00 94.12 70 ALA A C 1
ATOM 512 O O . ALA A 1 70 ? 9.003 -4.035 -3.879 1.00 94.12 70 ALA A O 1
ATOM 513 N N . SER A 1 71 ? 8.735 -3.610 -6.060 1.00 94.56 71 SER A N 1
ATOM 514 C CA . SER A 1 71 ? 7.266 -3.536 -5.989 1.00 94.56 71 SER A CA 1
ATOM 515 C C . SER A 1 71 ? 6.608 -4.818 -5.460 1.00 94.56 71 SER A C 1
ATOM 517 O O . SER A 1 71 ? 5.582 -4.756 -4.785 1.00 94.56 71 SER A O 1
ATOM 519 N N . LEU A 1 72 ? 7.172 -5.997 -5.752 1.00 94.88 72 LEU A N 1
ATOM 520 C CA . LEU A 1 72 ? 6.686 -7.258 -5.176 1.00 94.88 72 LEU A CA 1
ATOM 521 C C . LEU A 1 72 ? 6.959 -7.342 -3.671 1.00 94.88 72 LEU A C 1
ATOM 523 O O . LEU A 1 72 ? 6.125 -7.854 -2.923 1.00 94.88 72 LEU A O 1
ATOM 527 N N . ALA A 1 73 ? 8.115 -6.848 -3.233 1.00 93.88 73 ALA A N 1
ATOM 528 C CA . ALA A 1 73 ? 8.465 -6.782 -1.824 1.00 93.88 73 ALA A CA 1
ATOM 529 C C . ALA A 1 73 ? 7.582 -5.760 -1.079 1.00 93.88 73 ALA A C 1
ATOM 531 O O . ALA A 1 73 ? 7.040 -6.093 -0.027 1.00 93.88 73 ALA A O 1
ATOM 532 N N . ASP A 1 74 ? 7.300 -4.597 -1.671 1.00 94.56 74 ASP A N 1
ATOM 533 C CA . ASP A 1 74 ? 6.344 -3.618 -1.135 1.00 94.56 74 ASP A CA 1
ATOM 534 C C . ASP A 1 74 ? 4.941 -4.217 -0.969 1.00 94.56 74 ASP A C 1
ATOM 536 O O . ASP A 1 74 ? 4.307 -4.050 0.073 1.00 94.56 74 ASP A O 1
ATOM 540 N N . LEU A 1 75 ? 4.466 -4.989 -1.955 1.00 95.94 75 LEU A N 1
ATOM 541 C CA . LEU A 1 75 ? 3.188 -5.699 -1.858 1.00 95.94 75 LEU A CA 1
ATOM 542 C C . LEU A 1 75 ? 3.178 -6.680 -0.681 1.00 95.94 75 LEU A C 1
ATOM 544 O O . LEU A 1 75 ? 2.190 -6.758 0.052 1.00 95.94 75 LEU A O 1
ATOM 548 N N . ALA A 1 76 ? 4.264 -7.431 -0.481 1.00 94.12 76 ALA A N 1
ATOM 549 C CA . ALA A 1 76 ? 4.386 -8.345 0.650 1.00 94.12 76 ALA A CA 1
ATOM 550 C C . ALA A 1 76 ? 4.393 -7.595 1.995 1.00 94.12 76 ALA A C 1
ATOM 552 O O . ALA A 1 76 ? 3.738 -8.041 2.940 1.00 94.12 76 ALA A O 1
ATOM 553 N N . ALA A 1 77 ? 5.069 -6.444 2.072 1.00 93.06 77 ALA A N 1
ATOM 554 C CA . ALA A 1 77 ? 5.081 -5.584 3.253 1.00 93.06 77 ALA A CA 1
ATOM 555 C C . ALA A 1 77 ? 3.686 -5.019 3.564 1.00 93.06 77 ALA A C 1
ATOM 557 O O . ALA A 1 77 ? 3.213 -5.135 4.695 1.00 93.06 77 ALA A O 1
ATOM 558 N N . MET A 1 78 ? 2.984 -4.492 2.557 1.00 94.06 78 MET A N 1
ATOM 559 C CA . MET A 1 78 ? 1.608 -4.009 2.701 1.00 94.06 78 MET A CA 1
ATOM 560 C C . MET A 1 78 ? 0.661 -5.125 3.136 1.00 94.06 78 MET A C 1
ATOM 562 O O . MET A 1 78 ? -0.136 -4.931 4.050 1.00 94.06 78 MET A O 1
ATOM 566 N N . ARG A 1 79 ? 0.772 -6.319 2.541 1.00 94.50 79 ARG A N 1
ATOM 567 C CA . ARG A 1 79 ? -0.037 -7.479 2.933 1.00 94.50 79 ARG A CA 1
ATOM 568 C C . ARG A 1 79 ? 0.184 -7.851 4.398 1.00 94.50 79 ARG A C 1
ATOM 570 O O . ARG A 1 79 ? -0.790 -8.096 5.103 1.00 94.50 79 ARG A O 1
ATOM 577 N N . LEU A 1 80 ? 1.437 -7.885 4.852 1.00 92.81 80 LEU A N 1
ATOM 578 C CA . LEU A 1 80 ? 1.758 -8.157 6.252 1.00 92.81 80 LEU A CA 1
ATOM 579 C C . LEU A 1 80 ? 1.194 -7.070 7.179 1.00 92.81 80 LEU A C 1
ATOM 581 O O . LEU A 1 80 ? 0.634 -7.396 8.223 1.00 92.81 80 LEU A O 1
ATOM 585 N N . SER A 1 81 ? 1.293 -5.797 6.785 1.00 94.12 81 SER A N 1
ATOM 586 C CA . SER A 1 81 ? 0.719 -4.675 7.536 1.00 94.12 81 SER A CA 1
ATOM 587 C C . SER A 1 81 ? -0.800 -4.791 7.661 1.00 94.12 81 SER A C 1
ATOM 589 O O . SER A 1 81 ? -1.318 -4.723 8.770 1.00 94.12 81 SER A O 1
ATOM 591 N N . LEU A 1 82 ? -1.509 -5.057 6.558 1.00 95.19 82 LEU A N 1
ATOM 592 C CA . LEU A 1 82 ? -2.964 -5.246 6.550 1.00 95.19 82 LEU A CA 1
ATOM 593 C C . LEU A 1 82 ? -3.395 -6.442 7.405 1.00 95.19 82 LEU A C 1
ATOM 595 O O . LEU A 1 82 ? -4.368 -6.359 8.146 1.00 95.19 82 LEU A O 1
ATOM 599 N N . GLN A 1 83 ? -2.659 -7.555 7.339 1.00 94.19 83 GLN A N 1
ATOM 600 C CA . GLN A 1 83 ? -2.914 -8.719 8.192 1.00 94.19 83 GLN A CA 1
ATOM 601 C C . GLN A 1 83 ? -2.688 -8.398 9.673 1.00 94.19 83 GLN A C 1
ATOM 603 O O . GLN A 1 83 ? -3.482 -8.811 10.515 1.00 94.19 83 GLN A O 1
ATOM 608 N N . SER A 1 84 ? -1.631 -7.651 9.994 1.00 93.75 84 SER A N 1
ATOM 609 C CA . SER A 1 84 ? -1.342 -7.210 11.360 1.00 93.75 84 SER A CA 1
ATOM 610 C C . SER A 1 84 ? -2.435 -6.284 11.894 1.00 93.75 84 SER A C 1
ATOM 612 O O . SER A 1 84 ? -2.921 -6.490 13.003 1.00 93.75 84 SER A O 1
ATOM 614 N N . GLU A 1 85 ? -2.866 -5.306 11.099 1.00 95.81 85 GLU A N 1
ATOM 615 C CA . GLU A 1 85 ? -3.933 -4.371 11.458 1.00 95.81 85 GLU A CA 1
ATOM 616 C C . GLU A 1 85 ? -5.274 -5.090 11.651 1.00 95.81 85 GLU A C 1
ATOM 618 O O . GLU A 1 85 ? -5.963 -4.867 12.646 1.00 95.81 85 GLU A O 1
ATOM 623 N N . LEU A 1 86 ? -5.604 -6.039 10.767 1.00 95.50 86 LEU A N 1
ATOM 624 C CA . LEU A 1 86 ? -6.788 -6.888 10.901 1.00 95.50 86 LEU A CA 1
ATOM 625 C C . LEU A 1 86 ? -6.770 -7.676 12.218 1.00 95.50 86 LEU A C 1
ATOM 627 O O . LEU A 1 86 ? -7.773 -7.713 12.929 1.00 95.50 86 LEU A O 1
ATOM 631 N N . VAL A 1 87 ? -5.633 -8.291 12.559 1.00 93.38 87 VAL A N 1
ATOM 632 C CA . VAL A 1 87 ? -5.480 -9.055 13.806 1.00 93.38 87 VAL A CA 1
ATOM 633 C C . VAL A 1 87 ? -5.574 -8.141 15.027 1.00 93.38 87 VAL A C 1
ATOM 635 O O . VAL A 1 87 ? -6.246 -8.502 15.990 1.00 93.38 87 VAL A O 1
ATOM 638 N N . GLN A 1 88 ? -4.957 -6.959 14.998 1.00 94.06 88 GLN A N 1
ATOM 639 C CA . GLN A 1 88 ? -5.047 -5.982 16.087 1.00 94.06 88 GLN A CA 1
ATOM 640 C C . GLN A 1 88 ? -6.492 -5.523 16.311 1.00 94.06 88 GLN A C 1
ATOM 642 O O . GLN A 1 88 ? -6.981 -5.590 17.438 1.00 94.06 88 GLN A O 1
ATOM 647 N N . ASN A 1 89 ? -7.204 -5.154 15.242 1.00 95.06 89 ASN A N 1
ATOM 648 C CA . ASN A 1 89 ? -8.612 -4.759 15.312 1.00 95.06 89 ASN A CA 1
ATOM 649 C C . ASN A 1 89 ? -9.497 -5.902 15.821 1.00 95.06 89 ASN A C 1
ATOM 651 O O . ASN A 1 89 ? -10.367 -5.685 16.663 1.00 95.06 89 ASN A O 1
ATOM 655 N N . TYR A 1 90 ? -9.247 -7.133 15.369 1.00 93.38 90 TYR A N 1
ATOM 656 C CA . TYR A 1 90 ? -9.968 -8.313 15.839 1.00 93.38 90 TYR A CA 1
ATOM 657 C C . TYR A 1 90 ? -9.744 -8.574 17.334 1.00 93.38 90 TYR A C 1
ATOM 659 O O . TYR A 1 90 ? -10.705 -8.791 18.071 1.00 93.38 90 TYR A O 1
ATOM 667 N N . LEU A 1 91 ? -8.496 -8.530 17.806 1.00 92.75 91 LEU A N 1
ATOM 668 C CA . LEU A 1 91 ? -8.183 -8.721 19.224 1.00 92.75 91 LEU A CA 1
ATOM 669 C C . LEU A 1 91 ? -8.784 -7.606 20.086 1.00 92.75 91 LEU A C 1
ATOM 671 O O . LEU A 1 91 ? -9.350 -7.897 21.137 1.00 92.75 91 LEU A O 1
ATOM 675 N N . GLN A 1 92 ? -8.732 -6.355 19.625 1.00 93.19 92 GLN A N 1
ATOM 676 C CA . GLN A 1 92 ? -9.322 -5.221 20.331 1.00 93.19 92 GLN A CA 1
ATOM 677 C C . GLN A 1 92 ? -10.851 -5.330 20.418 1.00 93.19 92 GLN A C 1
ATOM 679 O O . GLN A 1 92 ? -11.425 -5.078 21.477 1.00 93.19 92 GLN A O 1
ATOM 684 N N . LEU A 1 93 ? -11.511 -5.801 19.355 1.00 94.44 93 LEU A N 1
ATOM 685 C CA . LEU A 1 93 ? -12.940 -6.116 19.382 1.00 94.44 93 LEU A CA 1
ATOM 686 C C . LEU A 1 93 ? -13.255 -7.199 20.424 1.00 94.44 93 LEU A C 1
ATOM 688 O O . LEU A 1 93 ? -14.222 -7.059 21.169 1.00 94.44 93 LEU A O 1
ATOM 692 N N . ARG A 1 94 ? -12.425 -8.248 20.539 1.00 92.81 94 ARG A N 1
ATOM 693 C CA . ARG A 1 94 ? -12.600 -9.289 21.571 1.00 92.81 94 ARG A CA 1
ATOM 694 C C . ARG A 1 94 ? -12.395 -8.773 22.993 1.00 92.81 94 ARG A C 1
ATOM 696 O O . ARG A 1 94 ? -13.098 -9.214 23.897 1.00 92.81 94 ARG A O 1
ATOM 703 N N . VAL A 1 95 ? -11.482 -7.825 23.196 1.00 92.50 95 VAL A N 1
ATOM 704 C CA . VAL A 1 95 ? -11.335 -7.139 24.490 1.00 92.50 95 VAL A CA 1
ATOM 705 C C . VAL A 1 95 ? -12.608 -6.362 24.831 1.00 92.50 95 VAL A C 1
ATOM 707 O O . VAL A 1 95 ? -13.086 -6.456 25.959 1.00 92.50 95 VAL A O 1
ATOM 710 N N . ILE A 1 96 ? -13.192 -5.652 23.862 1.00 94.12 96 ILE A N 1
ATOM 711 C CA . ILE A 1 96 ? -14.443 -4.904 24.057 1.00 94.12 96 ILE A CA 1
ATOM 712 C C . ILE A 1 96 ? -15.626 -5.840 24.328 1.00 94.12 96 ILE A C 1
ATOM 714 O O . ILE A 1 96 ? -16.432 -5.543 25.207 1.00 94.12 96 ILE A O 1
ATOM 718 N N . ASP A 1 97 ? -15.721 -6.981 23.634 1.00 93.88 97 ASP A N 1
ATOM 719 C CA . ASP A 1 97 ? -16.742 -8.006 23.906 1.00 93.88 97 ASP A CA 1
ATOM 720 C C . ASP A 1 97 ? -16.695 -8.449 25.386 1.00 93.88 97 ASP A C 1
ATOM 722 O O . ASP A 1 97 ? -17.730 -8.515 26.052 1.00 93.88 97 ASP A O 1
ATOM 726 N N . GLU A 1 98 ? -15.498 -8.697 25.929 1.00 92.75 98 GLU A N 1
ATOM 727 C CA . GLU A 1 98 ? -15.330 -9.124 27.324 1.00 92.75 98 GLU A CA 1
ATOM 728 C C . GLU A 1 98 ? -15.569 -7.985 28.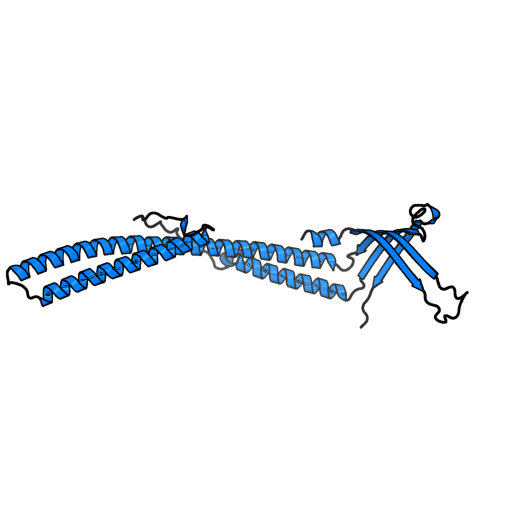329 1.00 92.75 98 GLU A C 1
ATOM 730 O O . GLU A 1 98 ? -16.204 -8.195 29.366 1.00 92.75 98 GLU A O 1
ATOM 735 N N . GLN A 1 99 ? -15.134 -6.760 28.016 1.00 93.69 99 GLN A N 1
ATOM 736 C CA . GLN A 1 99 ? -15.441 -5.576 28.826 1.00 93.69 99 GLN A CA 1
ATOM 737 C C . GLN A 1 99 ? -16.947 -5.330 28.904 1.00 93.69 99 GLN A C 1
ATOM 739 O O . GLN A 1 99 ? -17.474 -5.084 29.989 1.00 93.69 99 GLN A O 1
ATOM 744 N N . LYS A 1 100 ? -17.653 -5.452 27.775 1.00 94.31 100 LYS A N 1
ATOM 745 C CA . LYS A 1 100 ? -19.106 -5.306 27.715 1.00 94.31 100 LYS A CA 1
ATOM 746 C C . LYS A 1 100 ? -19.798 -6.366 28.570 1.00 94.31 100 LYS A C 1
ATOM 748 O O . LYS A 1 100 ? -20.666 -6.014 29.362 1.00 94.31 100 LYS A O 1
ATOM 753 N N . ARG A 1 101 ? -19.366 -7.629 28.491 1.00 93.25 101 ARG A N 1
ATOM 754 C CA . ARG A 1 101 ? -19.892 -8.726 29.322 1.00 93.25 101 ARG A CA 1
ATOM 755 C C . ARG A 1 101 ? -19.710 -8.460 30.820 1.00 93.25 101 ARG A C 1
ATOM 757 O O . ARG A 1 101 ? -20.625 -8.692 31.612 1.00 93.25 101 ARG A O 1
ATOM 764 N N . LEU A 1 102 ? -18.530 -7.986 31.226 1.00 94.25 102 LEU A N 1
ATOM 765 C CA . LEU A 1 102 ? -18.270 -7.605 32.616 1.00 94.25 102 LEU A CA 1
ATOM 766 C C . LEU A 1 102 ? -19.211 -6.469 33.041 1.00 94.25 102 LEU A C 1
ATOM 768 O O . LEU A 1 102 ? -19.855 -6.562 34.086 1.00 94.25 102 LEU A O 1
ATOM 772 N N . LEU A 1 103 ? -19.329 -5.435 32.210 1.00 95.81 103 LEU A N 1
ATOM 773 C CA . LEU A 1 103 ? -20.122 -4.249 32.503 1.00 95.81 103 LEU A CA 1
ATOM 774 C C . LEU A 1 103 ? -21.626 -4.547 32.574 1.00 95.81 103 LEU A C 1
ATOM 776 O O . LEU A 1 103 ? -22.303 -4.028 33.456 1.00 95.81 103 LEU A O 1
ATOM 780 N N . GLU A 1 104 ? -22.143 -5.438 31.725 1.00 96.12 104 GLU A N 1
ATOM 781 C CA . GLU A 1 104 ? -23.514 -5.963 31.811 1.00 96.12 104 GLU A CA 1
ATOM 782 C C . GLU A 1 104 ? -23.781 -6.583 33.192 1.00 96.12 104 GLU A C 1
ATOM 784 O O . GLU A 1 104 ? -24.767 -6.247 33.850 1.00 96.12 104 GLU A O 1
ATOM 789 N N . SER A 1 105 ? -22.849 -7.396 33.705 1.00 96.50 105 SER A N 1
ATOM 790 C CA . SER A 1 105 ? -22.979 -7.966 35.053 1.00 96.50 105 SER A CA 1
ATOM 791 C C . SER A 1 105 ? -22.932 -6.903 36.164 1.00 96.50 105 SER A C 1
ATOM 793 O O . SER A 1 105 ? -23.604 -7.038 37.193 1.00 96.50 105 SER A O 1
ATOM 795 N N . THR A 1 106 ? -22.182 -5.816 35.952 1.00 97.19 106 THR A N 1
ATOM 796 C CA . THR A 1 106 ? -22.129 -4.661 36.858 1.00 97.19 106 THR A CA 1
ATOM 797 C C . THR A 1 106 ? -23.442 -3.878 36.848 1.00 97.19 106 THR A C 1
ATOM 799 O O . THR A 1 106 ? -23.931 -3.515 37.919 1.00 97.19 106 THR A O 1
ATOM 802 N N . VAL A 1 107 ? -24.059 -3.672 35.679 1.00 97.81 107 VAL A N 1
ATOM 803 C CA . VAL A 1 107 ? -25.384 -3.043 35.556 1.00 97.81 107 VAL A CA 1
ATOM 804 C C . VAL A 1 107 ? -26.425 -3.851 36.331 1.00 97.81 107 VAL A C 1
ATOM 806 O O . VAL A 1 107 ? -27.164 -3.276 37.132 1.00 97.81 107 VAL A O 1
ATOM 809 N N . ASP A 1 108 ? -26.431 -5.178 36.193 1.00 97.75 108 ASP A N 1
ATOM 810 C CA . ASP A 1 108 ? -27.345 -6.053 36.938 1.00 97.75 108 ASP A CA 1
ATOM 811 C C . ASP A 1 108 ? -27.123 -5.987 38.457 1.00 97.75 108 ASP A C 1
ATOM 813 O O . ASP A 1 108 ? -28.067 -6.092 39.250 1.00 97.75 108 ASP A O 1
ATOM 817 N N . ALA A 1 109 ? -25.873 -5.841 38.901 1.00 97.69 109 ALA A N 1
ATOM 818 C CA . ALA A 1 109 ? -25.545 -5.669 40.314 1.00 97.69 109 ALA A CA 1
ATOM 819 C C . ALA A 1 109 ? -26.016 -4.303 40.848 1.00 97.69 109 ALA A C 1
ATOM 821 O O . ALA A 1 109 ? -26.623 -4.236 41.920 1.00 97.69 109 ALA A O 1
ATOM 822 N N . TYR A 1 110 ? -25.809 -3.220 40.095 1.00 97.69 110 TYR A N 1
ATOM 823 C CA . TYR A 1 110 ? -26.264 -1.881 40.476 1.00 97.69 110 TYR A CA 1
ATOM 824 C C . TYR A 1 110 ? -27.778 -1.721 40.410 1.00 97.69 110 TYR A C 1
ATOM 826 O O . TYR A 1 110 ? -28.347 -1.035 41.258 1.00 97.69 110 TYR A O 1
ATOM 834 N N . GLN A 1 111 ? -28.454 -2.418 39.499 1.00 98.00 111 GLN A N 1
ATOM 835 C CA . GLN A 1 111 ? -29.910 -2.477 39.472 1.00 98.00 111 GLN A CA 1
ATOM 836 C C . GLN A 1 111 ? -30.455 -3.107 40.763 1.00 98.00 111 GLN A C 1
ATOM 838 O O . GLN A 1 111 ? -31.361 -2.552 41.388 1.00 98.00 111 GLN A O 1
ATOM 843 N N . ARG A 1 112 ? -29.862 -4.224 41.209 1.00 97.62 112 ARG A N 1
ATOM 844 C CA . ARG A 1 112 ? -30.208 -4.872 42.487 1.00 97.62 112 ARG A CA 1
ATOM 845 C C . ARG A 1 112 ? -29.913 -3.972 43.689 1.00 97.62 112 ARG A C 1
ATOM 847 O O . ARG A 1 112 ? -30.746 -3.878 44.589 1.00 97.62 112 ARG A O 1
ATOM 854 N N . SER A 1 113 ? -28.772 -3.283 43.680 1.00 96.25 113 SER A N 1
ATOM 855 C CA . SER A 1 113 ? -28.401 -2.311 44.717 1.00 96.25 113 SER A CA 1
ATOM 856 C C . SER A 1 113 ? -29.417 -1.167 44.809 1.00 96.25 113 SER A C 1
ATOM 858 O O . SER A 1 113 ? -29.929 -0.879 45.888 1.00 96.25 113 SER A O 1
ATOM 860 N N . LEU A 1 114 ? -29.813 -0.585 43.671 1.00 97.50 114 LEU A N 1
ATOM 861 C CA . LEU A 1 114 ? -30.834 0.460 43.619 1.00 97.50 114 LEU A CA 1
ATOM 862 C C . LEU A 1 114 ? -32.174 -0.026 44.187 1.00 97.50 114 LEU A C 1
ATOM 864 O O . LEU A 1 114 ? -32.786 0.679 44.986 1.00 97.50 114 LEU A O 1
ATOM 868 N N . THR A 1 115 ? -32.620 -1.232 43.819 1.00 97.62 115 THR A N 1
ATOM 869 C CA . THR A 1 115 ? -33.856 -1.817 44.366 1.00 97.62 115 THR A CA 1
ATOM 870 C C . THR A 1 115 ? -33.778 -1.998 45.883 1.00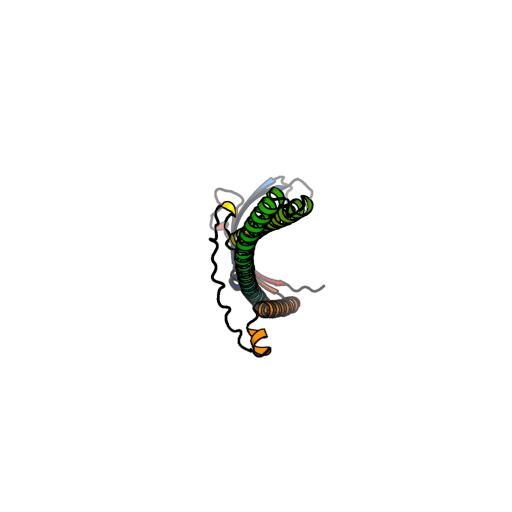 97.62 115 THR A C 1
ATOM 872 O O . THR A 1 115 ? -34.732 -1.676 46.592 1.00 97.62 115 THR A O 1
ATOM 875 N N . LEU A 1 116 ? -32.638 -2.460 46.404 1.00 96.94 116 LEU A N 1
ATOM 876 C CA . LEU A 1 116 ? -32.422 -2.607 47.842 1.00 96.94 116 LEU A CA 1
ATOM 877 C C . LEU A 1 116 ? -32.482 -1.251 48.565 1.00 96.94 116 LEU A C 1
ATOM 879 O O . LEU A 1 116 ? -33.189 -1.128 49.567 1.00 96.94 116 LEU A O 1
ATOM 883 N N . THR A 1 117 ? -31.800 -0.227 48.049 1.00 96.69 117 THR A N 1
ATOM 884 C CA . THR A 1 117 ? -31.795 1.122 48.638 1.00 96.69 117 THR A CA 1
ATOM 885 C C . THR A 1 117 ? -33.180 1.768 48.586 1.00 96.69 117 THR A C 1
ATOM 887 O O . THR A 1 117 ? -33.618 2.371 49.563 1.00 96.69 117 THR A O 1
ATOM 890 N N . GLN A 1 118 ? -33.931 1.577 47.496 1.00 96.75 118 GLN A N 1
ATOM 891 C CA . GLN A 1 118 ? -35.322 2.035 47.388 1.00 96.75 118 GLN A CA 1
ATOM 892 C C . GLN A 1 118 ? -36.235 1.376 48.430 1.00 96.75 118 GLN A C 1
ATOM 894 O O . GLN A 1 118 ? -37.092 2.044 49.010 1.00 96.75 118 GLN A O 1
ATOM 899 N N . ASN A 1 119 ? -36.053 0.080 48.697 1.00 96.94 119 ASN A N 1
ATOM 900 C CA . ASN A 1 119 ? -36.815 -0.619 49.731 1.00 96.94 119 ASN A CA 1
ATOM 901 C C . ASN A 1 119 ? -36.467 -0.107 51.138 1.00 96.94 119 ASN A C 1
ATOM 903 O O . ASN A 1 119 ? -37.372 0.114 51.940 1.00 96.94 119 ASN A O 1
ATOM 907 N N . GLN A 1 120 ? -35.187 0.155 51.422 1.00 95.62 120 GLN A N 1
ATOM 908 C CA . GLN A 1 120 ? -34.758 0.753 52.693 1.00 95.62 120 GLN A CA 1
ATOM 909 C C . GLN A 1 120 ? -35.292 2.178 52.882 1.00 95.62 120 GLN A C 1
ATOM 911 O O . GLN A 1 120 ? -35.718 2.523 53.983 1.00 95.62 120 GLN A O 1
ATOM 916 N N . TYR A 1 121 ? -35.325 2.987 51.819 1.00 96.44 121 TYR A N 1
ATOM 917 C CA . TYR A 1 121 ? -35.931 4.320 51.840 1.00 96.44 121 TYR A CA 1
ATOM 918 C C . TYR A 1 121 ? -37.427 4.255 52.179 1.00 96.44 121 TYR A C 1
ATOM 920 O O . TYR A 1 121 ? -37.892 4.962 53.069 1.00 96.44 121 TYR A O 1
ATOM 928 N N . ARG A 1 122 ? -38.182 3.341 51.548 1.00 95.31 122 ARG A N 1
ATOM 929 C CA . ARG A 1 122 ? -39.611 3.121 51.858 1.00 95.31 122 ARG A CA 1
ATOM 930 C C . ARG A 1 122 ? -39.850 2.660 53.297 1.00 95.31 122 ARG A C 1
ATOM 932 O O . ARG A 1 122 ? -40.891 2.973 53.862 1.00 95.31 122 ARG A O 1
ATOM 939 N N . ALA A 1 123 ? -38.901 1.929 53.877 1.00 95.94 123 ALA A N 1
ATOM 940 C CA . ALA A 1 123 ? -38.931 1.510 55.275 1.00 95.94 123 ALA A CA 1
ATOM 941 C C . ALA A 1 123 ? -38.439 2.596 56.258 1.00 95.94 123 ALA A C 1
ATOM 943 O O . ALA A 1 123 ? -38.441 2.358 57.463 1.00 95.94 123 ALA A O 1
ATOM 944 N N . GLY A 1 124 ? -38.004 3.767 55.772 1.00 93.44 124 GLY A N 1
ATOM 945 C CA . GLY A 1 124 ? -37.495 4.870 56.598 1.00 93.44 124 GLY A CA 1
ATOM 946 C C . GLY A 1 124 ? -36.077 4.669 57.148 1.00 93.44 124 GLY A C 1
ATOM 947 O O . GLY A 1 124 ? -35.671 5.393 58.049 1.00 93.44 124 GLY A O 1
ATOM 948 N N . ILE A 1 125 ? -35.326 3.690 56.631 1.00 93.25 125 ILE A N 1
ATOM 949 C CA . ILE A 1 125 ? -33.974 3.328 57.102 1.00 93.25 125 ILE A CA 1
ATOM 950 C C . ILE A 1 125 ? -32.885 4.122 56.360 1.00 93.25 125 ILE A C 1
ATOM 952 O O . ILE A 1 125 ? -31.807 4.356 56.899 1.00 93.25 125 ILE A O 1
ATOM 956 N N . SER A 1 126 ? -33.154 4.536 55.119 1.00 91.81 126 SER A N 1
ATOM 957 C CA . SER A 1 126 ? -32.208 5.248 54.251 1.00 91.81 126 SER A CA 1
ATOM 958 C C . SER A 1 126 ? -32.793 6.578 53.770 1.00 91.81 126 SER A C 1
ATOM 960 O O . SER A 1 126 ? -34.013 6.725 53.710 1.00 91.81 126 SER A O 1
ATOM 962 N N . GLY A 1 127 ? -31.933 7.543 53.433 1.00 93.44 127 GLY A N 1
ATOM 963 C CA . GLY A 1 127 ? -32.319 8.848 52.894 1.00 93.44 127 GLY A CA 1
ATOM 964 C C . GLY A 1 127 ? -32.553 8.841 51.377 1.00 93.44 127 GLY A C 1
ATOM 965 O O . GLY A 1 127 ? -32.225 7.885 50.670 1.00 93.44 127 GLY A O 1
ATOM 966 N N . SER A 1 128 ? -33.156 9.914 50.854 1.00 93.00 128 SER A N 1
ATOM 967 C CA . SER A 1 128 ? -33.393 10.082 49.409 1.00 93.00 128 SER A CA 1
ATOM 968 C C . SER A 1 128 ? -32.105 10.341 48.617 1.00 93.00 128 SER A C 1
ATOM 970 O O . SER A 1 128 ? -32.034 10.024 47.429 1.00 93.00 128 SER A O 1
ATOM 972 N N . ASP A 1 129 ? -31.078 10.868 49.277 1.00 96.31 129 ASP A N 1
ATOM 973 C CA . ASP A 1 129 ? -29.718 11.049 48.774 1.00 96.31 129 ASP A CA 1
ATOM 974 C C . ASP A 1 129 ? -29.066 9.713 48.386 1.00 96.31 129 ASP A C 1
ATOM 976 O O . ASP A 1 129 ? -28.515 9.595 47.291 1.00 96.31 129 ASP A O 1
ATOM 980 N N . ALA A 1 130 ? -29.220 8.672 49.212 1.00 94.88 130 ALA A N 1
ATOM 981 C CA . ALA A 1 130 ? -28.695 7.338 48.920 1.00 94.88 130 ALA A CA 1
ATOM 982 C C . ALA A 1 130 ? -29.352 6.710 47.676 1.00 94.88 130 ALA A C 1
ATOM 984 O O . ALA A 1 130 ? -28.678 6.081 46.855 1.00 94.88 130 ALA A O 1
ATOM 985 N N . VAL A 1 131 ? -30.666 6.908 47.495 1.00 96.38 131 VAL A N 1
ATOM 986 C CA . VAL A 1 131 ? -31.385 6.462 46.287 1.00 96.38 131 VAL A CA 1
ATOM 987 C C . VAL A 1 131 ? -30.879 7.212 45.054 1.00 96.38 131 VAL A C 1
ATOM 989 O O . VAL A 1 131 ? -30.606 6.584 44.030 1.00 96.38 131 VAL A O 1
ATOM 992 N N . ALA A 1 132 ? -30.707 8.533 45.151 1.00 96.62 132 ALA A N 1
ATOM 993 C CA . ALA A 1 132 ? -30.192 9.356 44.059 1.00 96.62 132 ALA A CA 1
ATOM 994 C C . ALA A 1 132 ? -28.752 8.974 43.668 1.00 96.62 132 ALA A C 1
ATOM 996 O O . ALA A 1 132 ? -28.433 8.912 42.477 1.00 96.62 132 ALA A O 1
ATOM 997 N N . GLN A 1 133 ? -27.898 8.646 44.643 1.00 97.06 133 GLN A N 1
ATOM 998 C CA . GLN A 1 133 ? -26.537 8.171 44.396 1.00 97.06 133 GLN A CA 1
ATOM 999 C C . GLN A 1 133 ? -26.536 6.806 43.694 1.00 97.06 133 GLN A C 1
ATOM 1001 O O . GLN A 1 133 ? -25.866 6.641 42.675 1.00 97.06 133 GLN A O 1
ATOM 1006 N N . ALA A 1 134 ? -27.330 5.845 44.179 1.00 96.56 134 ALA A N 1
ATOM 1007 C CA . ALA A 1 134 ? -27.452 4.527 43.551 1.00 96.56 134 ALA A CA 1
ATOM 1008 C C . ALA A 1 134 ? -28.011 4.619 42.119 1.00 96.56 134 ALA A C 1
ATOM 1010 O O . ALA A 1 134 ? -27.550 3.917 41.218 1.00 96.56 134 ALA A O 1
ATOM 1011 N N . GLN A 1 135 ? -28.976 5.515 41.889 1.00 97.38 135 GLN A N 1
ATOM 1012 C CA . GLN A 1 135 ? -29.531 5.766 40.563 1.00 97.38 135 GLN A CA 1
ATOM 1013 C C . GLN A 1 135 ? -28.496 6.397 39.628 1.00 97.38 135 GLN A C 1
ATOM 1015 O O . GLN A 1 135 ? -28.385 5.973 38.479 1.00 97.38 135 GLN A O 1
ATOM 1020 N N . THR A 1 136 ? -27.725 7.371 40.115 1.00 97.75 136 THR A N 1
ATOM 1021 C CA . THR A 1 136 ? -26.625 7.986 39.357 1.00 97.75 136 THR A CA 1
ATOM 1022 C C . THR A 1 136 ? -25.597 6.936 38.949 1.00 97.75 136 THR A C 1
ATOM 1024 O O . THR A 1 136 ? -25.241 6.872 37.775 1.00 97.75 136 THR A O 1
ATOM 1027 N N . GLN A 1 137 ? -25.191 6.059 39.874 1.00 96.56 137 GLN A N 1
ATOM 1028 C CA . GLN A 1 137 ? -24.233 4.991 39.588 1.00 96.56 137 GLN A CA 1
ATOM 1029 C C . GLN A 1 137 ? -24.747 4.051 38.488 1.00 96.56 137 GLN A C 1
ATOM 1031 O O . GLN A 1 137 ? -24.054 3.825 37.502 1.00 96.56 137 GLN A O 1
ATOM 1036 N N . LEU A 1 138 ? -25.990 3.568 38.607 1.00 97.94 138 LEU A N 1
ATOM 1037 C CA . LEU A 1 138 ? -26.618 2.728 37.585 1.00 97.94 138 LEU A CA 1
ATOM 1038 C C . LEU A 1 138 ? -26.663 3.427 36.219 1.00 97.94 138 LEU A C 1
ATOM 1040 O O . LEU A 1 138 ? -26.353 2.812 35.201 1.00 97.94 138 LEU A O 1
ATOM 1044 N N . LYS A 1 139 ? -27.069 4.701 36.184 1.00 97.75 139 LYS A N 1
ATOM 1045 C CA . LYS A 1 139 ? -27.207 5.458 34.934 1.00 97.75 139 LYS A CA 1
ATOM 1046 C C . LYS A 1 139 ? -25.863 5.758 34.280 1.00 97.75 139 LYS A C 1
ATOM 1048 O O . LYS A 1 139 ? -25.781 5.661 33.061 1.00 97.75 139 LYS A O 1
ATOM 1053 N N . SER A 1 140 ? -24.826 6.038 35.068 1.00 97.62 140 SER A N 1
ATOM 1054 C CA . SER A 1 140 ? -23.454 6.178 34.571 1.00 97.62 140 SER A CA 1
ATOM 1055 C C . SER A 1 140 ? -22.981 4.881 33.914 1.00 97.62 140 SER A C 1
ATOM 1057 O O . SER A 1 140 ? -22.573 4.897 32.763 1.00 97.62 140 SER A O 1
ATOM 1059 N N . THR A 1 141 ? -23.146 3.738 34.585 1.00 96.56 141 THR A N 1
ATOM 1060 C CA . THR A 1 141 ? -22.733 2.434 34.035 1.00 96.56 141 THR A CA 1
ATOM 1061 C C . THR A 1 141 ? -23.543 2.033 32.795 1.00 96.56 141 THR A C 1
ATOM 1063 O O . THR A 1 141 ? -23.018 1.400 31.884 1.00 96.56 141 THR A O 1
ATOM 1066 N N . GLN A 1 142 ? -24.824 2.414 32.721 1.00 97.44 142 GLN A N 1
ATOM 1067 C CA . GLN A 1 142 ? -25.633 2.233 31.509 1.00 97.44 142 GLN A CA 1
ATOM 1068 C C . GLN A 1 142 ? -25.119 3.082 30.336 1.00 97.44 142 GLN A C 1
ATOM 1070 O O . GLN A 1 142 ? -25.169 2.614 29.201 1.00 97.44 142 GLN A O 1
ATOM 1075 N N . ALA A 1 143 ? -24.626 4.298 30.594 1.00 97.69 143 ALA A N 1
ATOM 1076 C CA . ALA A 1 143 ? -24.001 5.133 29.570 1.00 97.69 143 ALA A CA 1
ATOM 1077 C C . ALA A 1 143 ? -22.683 4.516 29.075 1.00 97.69 143 ALA A C 1
ATOM 1079 O O . ALA A 1 143 ? -22.518 4.352 27.869 1.00 97.69 143 ALA A O 1
ATOM 1080 N N . ASP A 1 144 ? -21.827 4.043 29.988 1.00 96.69 144 ASP A N 1
ATOM 1081 C CA . ASP A 1 144 ? -20.570 3.360 29.643 1.00 96.69 144 ASP A CA 1
ATOM 1082 C C . ASP A 1 144 ? -20.808 2.134 28.728 1.00 96.69 144 ASP A C 1
ATOM 1084 O O . ASP A 1 144 ? -20.024 1.841 27.823 1.00 96.69 144 ASP A O 1
ATOM 1088 N N . LEU A 1 145 ? -21.924 1.418 28.919 1.00 96.50 145 LEU A N 1
ATOM 1089 C CA . LEU A 1 145 ? -22.306 0.273 28.083 1.00 96.50 145 LEU A CA 1
ATOM 1090 C C . LEU A 1 145 ? -22.661 0.696 26.651 1.00 96.50 145 LEU A C 1
ATOM 1092 O O . LEU A 1 145 ? -22.297 0.003 25.696 1.00 96.50 145 LEU A O 1
ATOM 1096 N N . ILE A 1 146 ? -23.348 1.830 26.491 1.00 96.69 146 ILE A N 1
ATOM 1097 C CA . ILE A 1 146 ? -23.658 2.407 25.175 1.00 96.69 146 ILE A CA 1
ATOM 1098 C C . ILE A 1 146 ? -22.361 2.812 24.466 1.00 96.69 146 ILE A C 1
ATOM 1100 O O . ILE A 1 146 ? -22.193 2.500 23.285 1.00 96.69 146 ILE A O 1
ATOM 1104 N N . ASP A 1 147 ? -21.421 3.421 25.190 1.00 96.50 147 ASP A N 1
ATOM 1105 C CA . ASP A 1 147 ? -20.123 3.818 24.642 1.00 96.50 147 ASP A CA 1
ATOM 1106 C C . ASP A 1 147 ? -19.317 2.603 24.155 1.00 96.50 147 ASP A C 1
ATOM 1108 O O . ASP A 1 147 ? -18.798 2.610 23.035 1.00 96.50 147 ASP A O 1
ATOM 1112 N N . LEU A 1 148 ? -19.281 1.509 24.929 1.00 95.81 148 LEU A N 1
ATOM 1113 C CA . LEU A 1 148 ? -18.651 0.255 24.494 1.00 95.81 148 LEU A CA 1
ATOM 1114 C C . LEU A 1 148 ? -19.333 -0.350 23.262 1.00 95.81 148 LEU A C 1
ATOM 1116 O O . LEU A 1 148 ? -18.655 -0.882 22.382 1.00 95.81 148 LEU A O 1
ATOM 1120 N N . ALA A 1 149 ? -20.663 -0.273 23.164 1.00 94.81 149 ALA A N 1
ATOM 1121 C CA . ALA A 1 149 ? -21.383 -0.756 21.987 1.00 94.81 149 ALA A CA 1
ATOM 1122 C C . ALA A 1 149 ? -20.999 0.033 20.724 1.00 94.81 149 ALA A C 1
ATOM 1124 O O . ALA A 1 149 ? -20.832 -0.560 19.657 1.00 94.81 149 ALA A O 1
ATOM 1125 N N . TRP A 1 150 ? -20.803 1.347 20.851 1.00 95.88 150 TRP A N 1
ATOM 1126 C CA . TRP A 1 150 ? -20.327 2.181 19.754 1.00 95.88 150 TRP A CA 1
ATOM 1127 C C . TRP A 1 150 ? -18.880 1.855 19.371 1.00 95.88 150 TRP A C 1
ATOM 1129 O O . TRP A 1 150 ? -18.604 1.629 18.194 1.00 95.88 150 TRP A O 1
ATOM 1139 N N . GLN A 1 151 ? -17.971 1.738 20.346 1.00 96.19 151 GLN A N 1
ATOM 1140 C CA . GLN A 1 151 ? -16.578 1.344 20.090 1.00 96.19 151 GLN A CA 1
ATOM 1141 C C . GLN A 1 151 ? -16.497 -0.016 19.392 1.00 96.19 151 GLN A C 1
ATOM 1143 O O . GLN A 1 151 ? -15.760 -0.174 18.419 1.00 96.19 151 GLN A O 1
ATOM 1148 N N . ARG A 1 152 ? -17.306 -0.990 19.824 1.00 95.44 152 ARG A N 1
ATOM 1149 C CA . ARG A 1 152 ? -17.398 -2.299 19.169 1.00 95.44 152 ARG A CA 1
ATOM 1150 C C . ARG A 1 152 ? -17.760 -2.164 17.690 1.00 95.44 152 ARG A C 1
ATOM 1152 O O . ARG A 1 152 ? -17.087 -2.758 16.849 1.00 95.44 152 ARG A O 1
ATOM 1159 N N . ALA A 1 153 ? -18.780 -1.363 17.377 1.00 94.94 153 ALA A N 1
ATOM 1160 C CA . ALA A 1 153 ? -19.208 -1.123 16.001 1.00 94.94 153 ALA A CA 1
ATOM 1161 C C . ALA A 1 153 ? -18.107 -0.452 15.159 1.00 94.94 153 ALA A C 1
ATOM 1163 O O . ALA A 1 153 ? -17.973 -0.751 13.976 1.00 94.94 153 ALA A O 1
ATOM 1164 N N . GLN A 1 154 ? -17.270 0.410 15.748 1.00 95.75 154 GLN A N 1
ATOM 1165 C CA . GLN A 1 154 ? -16.131 0.994 15.032 1.00 95.75 154 GLN A CA 1
ATOM 1166 C C . GLN A 1 154 ? -15.101 -0.053 14.605 1.00 95.75 154 GLN A C 1
ATOM 1168 O O . GLN A 1 154 ? -14.677 -0.048 13.449 1.00 95.75 154 GLN A O 1
ATOM 1173 N N . TYR A 1 155 ? -14.715 -0.961 15.507 1.00 95.88 155 TYR A N 1
ATOM 1174 C CA . TYR A 1 155 ? -13.773 -2.031 15.170 1.00 95.88 155 TYR A CA 1
ATOM 1175 C C . TYR A 1 155 ? -14.369 -3.023 14.172 1.00 95.88 155 TYR A C 1
ATOM 1177 O O . TYR A 1 155 ? -13.672 -3.474 13.268 1.00 95.88 155 TYR A O 1
ATOM 1185 N N . GLU A 1 156 ? -15.660 -3.324 14.287 1.00 95.56 156 GLU A N 1
ATOM 1186 C CA . GLU A 1 156 ? -16.378 -4.172 13.335 1.00 95.56 156 GLU A CA 1
ATOM 1187 C C . GLU A 1 156 ? -16.386 -3.562 11.925 1.00 95.56 156 GLU A C 1
ATOM 1189 O O . GLU A 1 156 ? -16.029 -4.234 10.956 1.00 95.56 156 GLU A O 1
ATOM 1194 N N . ASN A 1 157 ? -16.660 -2.260 11.818 1.00 95.75 157 ASN A N 1
ATOM 1195 C CA . ASN A 1 157 ? -16.586 -1.523 10.557 1.00 95.75 157 ASN A CA 1
ATOM 1196 C C . ASN A 1 157 ? -15.156 -1.471 9.997 1.00 95.75 157 ASN A C 1
ATOM 1198 O O . ASN A 1 157 ? -14.963 -1.634 8.793 1.00 95.75 157 ASN A O 1
ATOM 1202 N N . ALA A 1 158 ? -14.144 -1.271 10.848 1.00 95.25 158 ALA A N 1
ATOM 1203 C CA . ALA A 1 158 ? -12.743 -1.278 10.427 1.00 95.25 158 ALA A CA 1
ATOM 1204 C C . ALA A 1 158 ? -12.328 -2.649 9.862 1.00 95.25 158 ALA A C 1
ATOM 1206 O O . ALA A 1 158 ? -11.679 -2.721 8.819 1.00 95.25 158 ALA A O 1
ATOM 1207 N N . ILE A 1 159 ? -12.759 -3.743 10.500 1.00 95.88 159 ILE A N 1
ATOM 1208 C CA . ILE A 1 159 ? -12.549 -5.111 10.007 1.00 95.88 159 ILE A CA 1
ATOM 1209 C C . ILE A 1 159 ? -13.247 -5.311 8.655 1.00 95.88 159 ILE A C 1
ATOM 1211 O O . ILE A 1 159 ? -12.629 -5.851 7.738 1.00 95.88 159 ILE A O 1
ATOM 1215 N N . ALA A 1 160 ? -14.489 -4.840 8.494 1.00 95.81 160 ALA A N 1
ATOM 1216 C CA . ALA A 1 160 ? -15.216 -4.929 7.225 1.00 95.81 160 ALA A CA 1
ATOM 1217 C C . ALA A 1 160 ? -14.448 -4.256 6.075 1.00 95.81 160 ALA A C 1
ATOM 1219 O O . ALA A 1 160 ? -14.243 -4.867 5.023 1.00 95.81 160 ALA A O 1
ATOM 1220 N N . VAL A 1 161 ? -13.947 -3.035 6.306 1.00 95.69 161 VAL A N 1
ATOM 1221 C CA . VAL A 1 161 ? -13.156 -2.276 5.323 1.00 95.69 161 VAL A CA 1
ATOM 1222 C C . VAL A 1 161 ? -11.857 -3.005 4.970 1.00 95.69 161 VAL A C 1
ATOM 1224 O O . VAL A 1 161 ? -11.533 -3.129 3.790 1.00 95.69 161 VAL A O 1
ATOM 1227 N N . LEU A 1 162 ? -11.142 -3.549 5.961 1.00 94.25 162 LEU A N 1
ATOM 1228 C CA . LEU A 1 162 ? -9.909 -4.316 5.731 1.00 94.25 162 LEU A CA 1
ATOM 1229 C C . LEU A 1 162 ? -10.148 -5.623 4.960 1.00 94.25 162 LEU A C 1
ATOM 1231 O O . LEU A 1 162 ? -9.257 -6.086 4.248 1.00 94.25 162 LEU A O 1
ATOM 1235 N N . MET A 1 163 ? -11.345 -6.207 5.060 1.00 93.56 163 MET A N 1
ATOM 1236 C CA . MET A 1 163 ? -11.752 -7.371 4.264 1.00 93.56 163 MET A CA 1
ATOM 1237 C C . MET A 1 163 ? -12.330 -7.010 2.887 1.00 93.56 163 MET A C 1
ATOM 1239 O O . MET A 1 163 ? -12.674 -7.908 2.119 1.00 93.56 163 MET A O 1
ATOM 1243 N N . GLY A 1 164 ? -12.431 -5.719 2.554 1.00 93.94 164 GLY A N 1
ATOM 1244 C CA . GLY A 1 164 ? -12.996 -5.248 1.289 1.00 93.94 164 GLY A CA 1
ATOM 1245 C C . GLY A 1 164 ? -14.517 -5.406 1.194 1.00 93.94 164 GLY A C 1
ATOM 1246 O O . GLY A 1 164 ? -15.050 -5.508 0.091 1.00 93.94 164 GLY A O 1
ATOM 1247 N N . MET A 1 165 ? -15.212 -5.453 2.331 1.00 94.00 165 MET A N 1
ATOM 1248 C CA . MET A 1 165 ? -16.670 -5.563 2.418 1.00 94.00 165 MET A CA 1
ATOM 1249 C C . MET A 1 165 ? -17.289 -4.221 2.820 1.00 94.00 165 MET A C 1
ATOM 1251 O O . MET A 1 165 ? -16.663 -3.410 3.506 1.00 94.00 165 MET A O 1
ATOM 1255 N N . ALA A 1 166 ? -18.536 -3.977 2.413 1.00 93.56 166 ALA A N 1
ATOM 1256 C CA . ALA A 1 166 ? -19.282 -2.830 2.911 1.00 93.56 166 ALA A CA 1
ATOM 1257 C C . ALA A 1 166 ? -19.587 -3.030 4.410 1.00 93.56 166 ALA A C 1
ATOM 1259 O O . ALA A 1 166 ? -20.026 -4.118 4.786 1.00 93.56 166 ALA A O 1
ATOM 1260 N N . PRO A 1 167 ? -19.427 -2.003 5.270 1.00 90.94 167 PRO A N 1
ATOM 1261 C CA . PRO A 1 167 ? -19.689 -2.140 6.705 1.00 90.94 167 PRO A CA 1
ATOM 1262 C C . PRO A 1 167 ? -21.107 -2.619 7.047 1.00 90.94 167 PRO A C 1
ATOM 1264 O O . PRO A 1 167 ? -21.304 -3.273 8.060 1.00 90.94 167 PRO A O 1
ATOM 1267 N N . ALA A 1 168 ? -22.091 -2.331 6.188 1.00 90.06 168 ALA A N 1
ATOM 1268 C CA . ALA A 1 168 ? -23.477 -2.752 6.384 1.00 90.06 168 ALA A CA 1
ATOM 1269 C C . ALA A 1 168 ? -23.709 -4.265 6.192 1.00 90.06 168 ALA A C 1
ATOM 1271 O O . ALA A 1 168 ? -24.663 -4.800 6.751 1.00 90.06 168 ALA A O 1
ATOM 1272 N N . ASP A 1 169 ? -22.850 -4.946 5.427 1.00 90.75 169 ASP A N 1
ATOM 1273 C CA . ASP A 1 169 ? -23.008 -6.366 5.073 1.00 90.75 169 ASP A CA 1
ATOM 1274 C C . ASP A 1 169 ? -22.166 -7.297 5.963 1.00 90.75 169 ASP A C 1
ATOM 1276 O O . ASP A 1 169 ? -22.218 -8.521 5.826 1.00 90.75 169 ASP A O 1
ATOM 1280 N N . PHE A 1 170 ? -21.370 -6.730 6.872 1.00 92.81 170 PHE A N 1
ATOM 1281 C CA . PHE A 1 170 ? -20.480 -7.473 7.753 1.00 92.81 170 PHE A CA 1
ATOM 1282 C C . PHE A 1 170 ? -21.030 -7.517 9.181 1.00 92.81 170 PHE A C 1
ATOM 1284 O O . PHE A 1 170 ? -21.414 -6.496 9.741 1.00 92.81 170 PHE A O 1
ATOM 1291 N N . ASN A 1 171 ? -21.042 -8.709 9.778 1.00 91.38 171 ASN A N 1
ATOM 1292 C CA . ASN A 1 171 ? -21.411 -8.908 11.175 1.00 91.38 171 ASN A CA 1
ATOM 1293 C C . ASN A 1 171 ? -20.513 -9.979 11.797 1.00 91.38 171 ASN A C 1
ATOM 1295 O O . ASN A 1 171 ? -20.403 -11.094 11.277 1.00 91.38 171 ASN A O 1
ATOM 1299 N N . LEU A 1 172 ? -19.895 -9.648 12.924 1.00 89.50 172 LEU A N 1
ATOM 1300 C CA . LEU A 1 172 ? -19.080 -10.551 13.712 1.00 89.50 172 LEU A CA 1
ATOM 1301 C C . LEU A 1 172 ? -19.782 -10.843 15.050 1.00 89.50 172 LEU A C 1
ATOM 1303 O O . LEU A 1 172 ? -19.886 -9.950 15.897 1.00 89.50 172 LEU A O 1
ATOM 1307 N N . PRO A 1 173 ? -20.219 -12.089 15.312 1.00 88.62 173 PRO A N 1
ATOM 1308 C CA . PRO A 1 173 ? -20.886 -12.414 16.566 1.00 88.62 173 PRO A CA 1
ATOM 1309 C C . PRO A 1 173 ? -19.940 -12.251 17.763 1.00 88.62 173 PRO A C 1
ATOM 1311 O O . PRO A 1 173 ? -18.745 -12.580 17.704 1.00 88.62 173 PRO A O 1
ATOM 1314 N N . ALA A 1 174 ? -20.491 -11.756 18.873 1.00 85.62 174 ALA A N 1
ATOM 1315 C CA . ALA A 1 174 ? -19.779 -11.680 20.143 1.00 85.62 174 ALA A CA 1
ATOM 1316 C C . ALA A 1 174 ? -19.405 -13.089 20.625 1.00 85.62 174 ALA A C 1
ATOM 1318 O O . ALA A 1 174 ? -20.150 -14.054 20.441 1.00 85.62 174 ALA A O 1
ATOM 1319 N N . THR A 1 175 ? -18.216 -13.239 21.199 1.00 83.94 175 THR A N 1
ATOM 1320 C CA . THR A 1 175 ? -17.709 -14.531 21.677 1.00 83.94 175 THR A CA 1
ATOM 1321 C C . THR A 1 175 ? -16.780 -14.305 22.862 1.00 83.94 175 THR A C 1
ATOM 1323 O O . THR A 1 175 ? -16.000 -13.360 22.864 1.00 83.94 175 THR A O 1
ATOM 1326 N N . THR A 1 176 ? -16.844 -15.190 23.857 1.00 73.81 176 THR A N 1
ATOM 1327 C CA . THR A 1 176 ? -16.064 -15.111 25.106 1.00 73.81 176 THR A CA 1
ATOM 1328 C C . THR A 1 176 ? -14.677 -15.753 25.021 1.00 73.81 176 THR A C 1
ATOM 1330 O O . THR A 1 176 ? -13.884 -15.651 25.953 1.00 73.81 176 THR A O 1
ATOM 1333 N N . SER A 1 177 ? -14.350 -16.432 23.920 1.00 77.88 177 SER A N 1
ATOM 1334 C CA . SER A 1 177 ? -13.034 -17.040 23.723 1.00 77.88 177 SER A CA 1
ATOM 1335 C C . SER A 1 177 ? -12.033 -16.036 23.148 1.00 77.88 177 SER A C 1
ATOM 1337 O O . SER A 1 177 ? -12.163 -15.610 21.996 1.00 77.88 177 SER A O 1
ATOM 1339 N N . ILE A 1 178 ? -10.990 -15.725 23.916 1.00 75.94 178 ILE A N 1
ATOM 1340 C CA . ILE A 1 178 ? -9.819 -14.996 23.418 1.00 75.94 178 ILE A CA 1
ATOM 1341 C C . ILE A 1 178 ? -8.920 -15.992 22.659 1.00 75.94 178 ILE A C 1
ATOM 1343 O O . ILE A 1 178 ? -8.624 -17.064 23.195 1.00 75.94 178 ILE A O 1
ATOM 1347 N N . PRO A 1 179 ? -8.479 -15.686 21.426 1.00 78.75 179 PRO A N 1
ATOM 1348 C CA . PRO A 1 179 ? -7.569 -16.555 20.684 1.00 78.75 179 PRO A CA 1
ATOM 1349 C C . PRO A 1 179 ? -6.233 -16.705 21.413 1.00 78.75 179 PRO A C 1
ATOM 1351 O O . PRO A 1 179 ? -5.700 -15.730 21.943 1.00 78.75 179 PRO A O 1
ATOM 1354 N N . GLN A 1 180 ? -5.646 -17.902 21.386 1.00 82.62 180 GLN A N 1
ATOM 1355 C CA . GLN A 1 180 ? -4.277 -18.069 21.868 1.00 82.62 180 GLN A CA 1
ATOM 1356 C C . GLN A 1 180 ? -3.289 -17.410 20.905 1.00 82.62 180 GLN A C 1
ATOM 1358 O O . GLN A 1 180 ? -3.329 -17.641 19.695 1.00 82.62 180 GLN A O 1
ATOM 1363 N N . LEU A 1 181 ? -2.395 -16.590 21.457 1.00 80.88 181 LEU A N 1
ATOM 1364 C CA . LEU A 1 181 ? -1.329 -15.955 20.695 1.00 80.88 181 LEU A CA 1
ATOM 1365 C C . LEU A 1 181 ? -0.200 -16.965 20.436 1.00 80.88 181 LEU A C 1
ATOM 1367 O O . LEU A 1 181 ? 0.172 -17.714 21.345 1.00 80.88 181 LEU A O 1
ATOM 1371 N N . PRO A 1 182 ? 0.374 -16.990 19.223 1.00 80.25 182 PRO A N 1
ATOM 1372 C CA . PRO A 1 182 ? 1.520 -17.836 18.930 1.00 80.25 182 PRO A CA 1
ATOM 1373 C C . PRO A 1 182 ? 2.754 -17.366 19.710 1.00 80.25 182 PRO A C 1
ATOM 1375 O O . PRO A 1 182 ? 2.970 -16.169 19.903 1.00 80.25 182 PRO A O 1
ATOM 1378 N N . GLN A 1 183 ? 3.598 -18.310 20.132 1.00 83.19 183 GLN A N 1
ATOM 1379 C CA . GLN A 1 183 ? 4.879 -17.973 20.752 1.00 83.19 183 GLN A CA 1
ATOM 1380 C C . GLN A 1 183 ? 5.849 -17.433 19.699 1.00 83.19 183 GLN A C 1
ATOM 1382 O O . GLN A 1 183 ? 6.077 -18.065 18.667 1.00 83.19 183 GLN A O 1
ATOM 1387 N N . ILE A 1 184 ? 6.418 -16.256 19.961 1.00 79.19 184 ILE A N 1
ATOM 1388 C CA . ILE A 1 184 ? 7.384 -15.607 19.071 1.00 79.19 184 ILE A CA 1
ATOM 1389 C C . ILE A 1 184 ? 8.760 -16.246 19.313 1.00 79.19 184 ILE A C 1
ATOM 1391 O O . ILE A 1 184 ? 9.265 -16.167 20.436 1.00 79.19 184 ILE A O 1
ATOM 1395 N N . PRO A 1 185 ? 9.393 -16.872 18.303 1.00 77.38 185 PRO A N 1
ATOM 1396 C CA . PRO A 1 185 ? 10.731 -17.425 18.464 1.00 77.38 185 PRO A CA 1
ATOM 1397 C C . PRO A 1 185 ? 11.752 -16.310 18.743 1.00 77.38 185 PRO A C 1
ATOM 1399 O O . PRO A 1 185 ? 11.685 -15.261 18.094 1.00 77.38 185 PRO A O 1
ATOM 1402 N N . P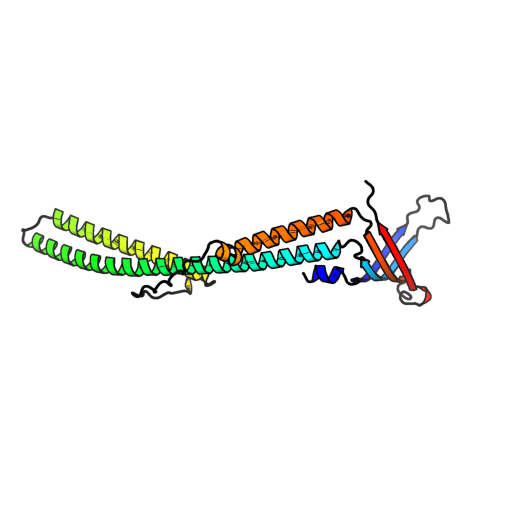RO A 1 186 ? 12.744 -16.523 19.626 1.00 71.88 186 PRO A N 1
ATOM 1403 C CA . PRO A 1 186 ? 13.868 -15.605 19.768 1.00 71.88 186 PRO A CA 1
ATOM 1404 C C . PRO A 1 186 ? 14.770 -15.719 18.526 1.00 71.88 186 PRO A C 1
ATOM 1406 O O . PRO A 1 186 ? 15.662 -16.559 18.457 1.00 71.88 186 PRO A O 1
ATOM 1409 N N . GLY A 1 187 ? 14.491 -14.925 17.492 1.00 64.38 187 GLY A N 1
ATOM 1410 C CA . GLY A 1 187 ? 15.314 -14.858 16.282 1.00 64.38 187 GLY A CA 1
ATOM 1411 C C . GLY A 1 187 ? 16.548 -13.971 16.470 1.00 64.38 187 GLY A C 1
ATOM 1412 O O . GLY A 1 187 ? 16.493 -12.973 17.188 1.00 64.38 187 GLY A O 1
ATOM 1413 N N . LEU A 1 188 ? 17.656 -14.300 15.793 1.00 68.12 188 LEU A N 1
ATOM 1414 C CA . LEU A 1 188 ? 18.813 -13.404 15.718 1.00 68.12 188 LEU A CA 1
ATOM 1415 C C . LEU A 1 188 ? 18.510 -12.197 14.803 1.00 68.12 188 LEU A C 1
ATOM 1417 O O . LEU A 1 188 ? 17.859 -12.369 13.767 1.00 68.12 188 LEU A O 1
ATOM 1421 N N . PRO A 1 189 ? 19.038 -10.994 15.109 1.00 70.50 189 PRO A N 1
ATOM 1422 C CA . PRO A 1 189 ? 18.767 -9.775 14.340 1.00 70.50 189 PRO A CA 1
ATOM 1423 C C . PRO A 1 189 ? 19.116 -9.860 12.845 1.00 70.50 189 PRO A C 1
ATOM 1425 O O . PRO A 1 189 ? 18.448 -9.234 12.028 1.00 70.50 189 PRO A O 1
ATOM 1428 N N . SER A 1 190 ? 20.132 -10.642 12.463 1.00 74.19 190 SER A N 1
ATOM 1429 C CA . SER A 1 190 ? 20.581 -10.760 11.066 1.00 74.19 190 SER A CA 1
ATOM 1430 C C . SER A 1 190 ? 19.576 -11.489 10.171 1.00 74.19 190 SER A C 1
ATOM 1432 O O . SER A 1 190 ? 19.286 -11.028 9.073 1.00 74.19 190 SER A O 1
ATOM 1434 N N . GLN A 1 191 ? 18.966 -12.570 10.660 1.00 74.06 191 GLN A N 1
ATOM 1435 C CA . GLN A 1 191 ? 17.936 -13.312 9.920 1.00 74.06 191 GLN A CA 1
ATOM 1436 C C . GLN A 1 191 ? 16.624 -12.518 9.796 1.00 74.06 191 GLN A C 1
ATOM 1438 O O . GLN A 1 191 ? 15.827 -12.765 8.893 1.00 74.06 191 GLN A O 1
ATOM 1443 N N . LEU A 1 192 ? 16.386 -11.554 10.695 1.00 74.94 192 LEU A N 1
ATOM 1444 C CA . LEU A 1 192 ? 15.254 -10.630 10.602 1.00 74.94 192 LEU A CA 1
ATOM 1445 C C . LEU A 1 192 ? 15.408 -9.639 9.443 1.00 74.94 192 LEU A C 1
ATOM 1447 O O . LEU A 1 192 ? 14.404 -9.309 8.817 1.00 74.94 192 LEU A O 1
ATOM 1451 N N . LEU A 1 193 ? 16.634 -9.198 9.133 1.00 72.88 193 LEU A N 1
ATOM 1452 C CA . LEU A 1 193 ? 16.890 -8.303 7.998 1.00 72.88 193 LEU A CA 1
ATOM 1453 C C . LEU A 1 193 ? 16.557 -8.985 6.665 1.00 72.88 193 LEU A C 1
ATOM 1455 O O . LEU A 1 193 ? 15.895 -8.387 5.824 1.00 72.88 193 LEU A O 1
ATOM 1459 N N . GLU A 1 194 ? 16.933 -10.256 6.507 1.00 75.62 194 GLU A N 1
ATOM 1460 C CA . GLU A 1 194 ? 16.664 -11.039 5.289 1.00 75.62 194 GLU A CA 1
ATOM 1461 C C . GLU A 1 194 ? 15.183 -11.398 5.109 1.00 75.62 194 GLU A C 1
ATOM 1463 O O . GLU A 1 194 ? 14.712 -11.621 3.995 1.00 75.62 194 GLU A O 1
ATOM 1468 N N . ARG A 1 195 ? 14.426 -11.464 6.207 1.00 80.44 195 ARG A N 1
ATOM 1469 C CA . ARG A 1 195 ? 12.995 -11.798 6.184 1.00 80.44 195 ARG A CA 1
ATOM 1470 C C . ARG A 1 195 ? 12.089 -10.593 5.978 1.00 80.44 195 ARG A C 1
ATOM 1472 O O . ARG A 1 195 ? 10.904 -10.781 5.706 1.00 80.44 195 ARG A O 1
ATOM 1479 N N . ARG A 1 196 ? 12.613 -9.379 6.154 1.00 87.25 196 ARG A N 1
ATOM 1480 C CA . ARG A 1 196 ? 11.833 -8.144 6.138 1.00 87.25 196 ARG A CA 1
ATOM 1481 C C . ARG A 1 196 ? 11.597 -7.665 4.700 1.00 87.25 196 ARG A C 1
ATOM 1483 O O . ARG A 1 196 ? 12.547 -7.251 4.035 1.00 87.25 196 ARG A O 1
ATOM 1490 N N . PRO A 1 197 ? 10.346 -7.714 4.201 1.00 88.19 197 PRO A N 1
ATOM 1491 C CA . PRO A 1 197 ? 10.054 -7.346 2.818 1.00 88.19 197 PRO A CA 1
ATOM 1492 C C . PRO A 1 197 ? 10.326 -5.863 2.530 1.00 88.19 197 PRO A C 1
ATOM 1494 O O . PRO A 1 197 ? 10.721 -5.523 1.424 1.00 88.19 197 PRO A O 1
ATOM 1497 N N . ASP A 1 198 ? 10.202 -4.986 3.524 1.00 89.00 198 ASP A N 1
ATOM 1498 C CA . ASP A 1 198 ? 10.541 -3.564 3.412 1.00 89.00 198 ASP A CA 1
ATOM 1499 C C . ASP A 1 198 ? 12.046 -3.326 3.195 1.00 89.00 198 ASP A C 1
ATOM 1501 O O . ASP A 1 198 ? 12.442 -2.478 2.397 1.00 89.00 198 ASP A O 1
ATOM 1505 N N . ILE A 1 199 ? 12.900 -4.120 3.845 1.00 90.12 199 ILE A N 1
ATOM 1506 C CA . ILE A 1 199 ? 14.356 -4.055 3.652 1.00 90.12 199 ILE A CA 1
ATOM 1507 C C . ILE A 1 199 ? 14.739 -4.616 2.283 1.00 90.12 199 ILE A C 1
ATOM 1509 O O . ILE A 1 199 ? 15.554 -4.018 1.581 1.00 90.12 199 ILE A O 1
ATOM 1513 N N . ALA A 1 200 ? 14.108 -5.717 1.869 1.00 89.81 200 ALA A N 1
ATOM 1514 C CA . ALA A 1 200 ? 14.284 -6.258 0.527 1.00 89.81 200 ALA A CA 1
ATOM 1515 C C . ALA A 1 200 ? 13.866 -5.240 -0.552 1.00 89.81 200 ALA A C 1
ATOM 1517 O O . ALA A 1 200 ? 14.578 -5.075 -1.541 1.00 89.81 200 ALA A O 1
ATOM 1518 N N . ALA A 1 201 ? 12.760 -4.511 -0.363 1.00 91.69 201 ALA A N 1
ATOM 1519 C CA . ALA A 1 201 ? 12.338 -3.456 -1.284 1.00 91.69 201 ALA A CA 1
ATOM 1520 C C . ALA A 1 201 ? 13.389 -2.340 -1.398 1.00 91.69 201 ALA A C 1
ATOM 1522 O O . ALA A 1 201 ? 13.784 -1.967 -2.507 1.00 91.69 201 ALA A O 1
ATOM 1523 N N . ALA A 1 202 ? 13.906 -1.864 -0.260 1.00 90.81 202 ALA A N 1
ATOM 1524 C CA . ALA A 1 202 ? 14.950 -0.844 -0.221 1.00 90.81 202 ALA A CA 1
ATOM 1525 C C . ALA A 1 202 ? 16.245 -1.307 -0.913 1.00 90.81 202 ALA A C 1
ATOM 1527 O O . ALA A 1 202 ? 16.809 -0.569 -1.723 1.00 90.81 202 ALA A O 1
ATOM 1528 N N . GLU A 1 203 ? 16.688 -2.544 -0.665 1.00 93.94 203 GLU A N 1
ATOM 1529 C CA . GLU A 1 203 ? 17.846 -3.141 -1.339 1.00 93.94 203 GLU A CA 1
ATOM 1530 C C . GLU A 1 203 ? 17.658 -3.149 -2.866 1.00 93.94 203 GLU A C 1
ATOM 1532 O O . GLU A 1 203 ? 18.530 -2.691 -3.609 1.00 93.94 203 GLU A O 1
ATOM 1537 N N . ARG A 1 204 ? 16.499 -3.613 -3.356 1.00 94.50 204 ARG A N 1
ATOM 1538 C CA . ARG A 1 204 ? 16.219 -3.660 -4.800 1.00 94.50 204 ARG A CA 1
ATOM 1539 C C . ARG A 1 204 ? 16.090 -2.276 -5.424 1.00 94.50 204 ARG A C 1
ATOM 1541 O O . ARG A 1 204 ? 16.547 -2.087 -6.549 1.00 94.50 204 ARG A O 1
ATOM 1548 N N . SER A 1 205 ? 15.573 -1.291 -4.694 1.00 93.94 205 SER A N 1
ATOM 1549 C CA . SER A 1 205 ? 15.582 0.102 -5.147 1.00 93.94 205 SER A CA 1
ATOM 1550 C C . SER A 1 205 ? 17.010 0.638 -5.317 1.00 93.94 205 SER A C 1
ATOM 1552 O O . SER A 1 205 ? 17.292 1.336 -6.293 1.00 93.94 205 SER A O 1
ATOM 1554 N N . VAL A 1 206 ? 17.932 0.296 -4.408 1.00 96.19 206 VAL A N 1
ATOM 1555 C CA . VAL A 1 206 ? 19.353 0.672 -4.525 1.00 96.19 206 VAL A CA 1
ATOM 1556 C C . VAL A 1 206 ? 20.010 -0.029 -5.715 1.00 96.19 206 VAL A C 1
ATOM 1558 O O . VAL A 1 206 ? 20.732 0.614 -6.479 1.00 96.19 206 VAL A O 1
ATOM 1561 N N . MET A 1 207 ? 19.725 -1.317 -5.932 1.00 94.81 207 MET A N 1
ATOM 1562 C CA . MET A 1 207 ? 20.200 -2.045 -7.116 1.00 94.81 207 MET A CA 1
ATOM 1563 C C . MET A 1 207 ? 19.711 -1.392 -8.418 1.00 94.81 207 MET A C 1
ATOM 1565 O O . MET A 1 207 ? 20.508 -1.183 -9.333 1.00 94.81 207 MET A O 1
ATOM 1569 N N . GLY A 1 208 ? 18.434 -0.998 -8.483 1.00 94.38 208 GLY A N 1
ATOM 1570 C CA . GLY A 1 208 ? 17.869 -0.298 -9.638 1.00 94.38 208 GLY A CA 1
ATOM 1571 C C . GLY A 1 208 ? 18.531 1.056 -9.900 1.00 94.38 208 GLY A C 1
ATOM 1572 O O . GLY A 1 208 ? 18.909 1.362 -11.032 1.00 94.38 208 GLY A O 1
ATOM 1573 N N . ALA A 1 209 ? 18.764 1.842 -8.846 1.00 94.81 209 ALA A N 1
ATOM 1574 C CA . ALA A 1 209 ? 19.486 3.108 -8.947 1.00 94.81 209 ALA A CA 1
ATOM 1575 C C . ALA A 1 209 ? 20.934 2.915 -9.434 1.00 94.81 209 ALA A C 1
ATOM 1577 O O . ALA A 1 209 ? 21.405 3.664 -10.291 1.00 94.81 209 ALA A O 1
ATOM 1578 N N . ASN A 1 210 ? 21.631 1.882 -8.952 1.00 96.56 210 ASN A N 1
ATOM 1579 C CA . ASN A 1 210 ? 22.985 1.563 -9.403 1.00 96.56 210 ASN A CA 1
ATOM 1580 C C . ASN A 1 210 ? 23.021 1.138 -10.884 1.00 96.56 210 ASN A C 1
ATOM 1582 O O . ASN A 1 210 ? 23.910 1.546 -11.634 1.00 96.56 210 ASN A O 1
ATOM 1586 N N . ALA A 1 211 ? 22.031 0.372 -11.341 1.00 94.56 211 ALA A N 1
ATOM 1587 C CA . ALA A 1 211 ? 21.899 0.013 -12.748 1.00 94.56 211 ALA A CA 1
ATOM 1588 C C . ALA A 1 211 ? 21.659 1.254 -13.636 1.00 94.56 211 ALA A C 1
ATOM 1590 O O . ALA A 1 211 ? 22.290 1.381 -14.688 1.00 94.56 211 ALA A O 1
ATOM 1591 N N . ASN A 1 212 ? 20.875 2.232 -13.170 1.00 93.94 212 ASN A N 1
ATOM 1592 C CA . ASN A 1 212 ? 20.679 3.514 -13.862 1.00 93.94 212 ASN A CA 1
ATOM 1593 C C . ASN A 1 212 ? 21.971 4.334 -14.001 1.00 93.94 212 ASN A C 1
ATOM 1595 O O . ASN A 1 212 ? 22.172 4.983 -15.026 1.00 93.94 212 ASN A O 1
ATOM 1599 N N . ILE A 1 213 ? 22.890 4.263 -13.030 1.00 94.75 213 ILE A N 1
ATOM 1600 C CA . ILE A 1 213 ? 24.233 4.852 -13.185 1.00 94.75 213 ILE A CA 1
ATOM 1601 C C . ILE A 1 213 ? 24.965 4.192 -14.361 1.00 94.75 213 ILE A C 1
ATOM 1603 O O . ILE A 1 213 ? 25.650 4.869 -15.123 1.00 94.75 213 ILE A O 1
ATOM 1607 N N . GLY A 1 214 ? 24.814 2.876 -14.536 1.00 92.56 214 GLY A N 1
ATOM 1608 C CA . GLY A 1 214 ? 25.348 2.150 -15.689 1.00 92.56 214 GLY A CA 1
ATOM 1609 C C . GLY A 1 214 ? 24.764 2.630 -17.020 1.00 92.56 214 GLY A C 1
ATOM 1610 O O . GLY A 1 214 ? 25.519 2.839 -17.966 1.00 92.56 214 GLY A O 1
ATOM 1611 N N . VAL A 1 215 ? 23.450 2.870 -17.075 1.00 92.25 215 VAL A N 1
ATOM 1612 C CA . VAL A 1 215 ? 22.773 3.448 -18.252 1.00 92.25 215 VAL A CA 1
ATOM 1613 C C . VAL A 1 215 ? 23.316 4.845 -18.564 1.00 92.25 215 VAL A C 1
ATOM 1615 O O . VAL A 1 215 ? 23.688 5.119 -19.701 1.00 92.25 215 VAL A O 1
ATOM 1618 N N . ALA A 1 216 ? 23.434 5.708 -17.552 1.00 92.56 216 ALA A N 1
ATOM 1619 C CA . ALA A 1 216 ? 23.971 7.057 -17.714 1.00 92.56 216 ALA A CA 1
ATOM 1620 C C . ALA A 1 216 ? 25.444 7.049 -18.157 1.00 92.56 216 ALA A C 1
ATOM 1622 O O . ALA A 1 216 ? 25.840 7.842 -19.004 1.00 92.56 216 ALA A O 1
ATOM 1623 N N . LYS A 1 217 ? 26.256 6.118 -17.639 1.00 92.69 217 LYS A N 1
ATOM 1624 C CA . LYS A 1 217 ? 27.641 5.930 -18.096 1.00 92.69 217 LYS A CA 1
ATOM 1625 C C . LYS A 1 217 ? 27.710 5.462 -19.548 1.00 92.69 217 LYS A C 1
ATOM 1627 O O . LYS A 1 217 ? 28.596 5.899 -20.273 1.00 92.69 217 LYS A O 1
ATOM 1632 N N . ALA A 1 218 ? 26.789 4.597 -19.975 1.00 91.25 218 ALA A N 1
ATOM 1633 C CA . ALA A 1 218 ? 26.726 4.138 -21.358 1.00 91.25 218 ALA A CA 1
ATOM 1634 C C . ALA A 1 218 ? 26.387 5.277 -22.337 1.00 91.25 218 ALA A C 1
ATOM 1636 O O . ALA A 1 218 ? 26.851 5.241 -23.470 1.00 91.25 218 ALA A O 1
ATOM 1637 N N . ALA A 1 219 ? 25.671 6.315 -21.888 1.00 89.56 219 ALA A N 1
ATOM 1638 C CA . ALA A 1 219 ? 25.336 7.486 -22.703 1.00 89.56 219 ALA A CA 1
ATOM 1639 C C . ALA A 1 219 ? 26.546 8.372 -23.076 1.00 89.56 219 ALA A C 1
ATOM 1641 O O . ALA A 1 219 ? 26.423 9.224 -23.949 1.00 89.56 219 ALA A O 1
ATOM 1642 N N . TYR A 1 220 ? 27.719 8.175 -22.457 1.00 90.75 220 TYR A N 1
ATOM 1643 C CA . TYR A 1 220 ? 28.965 8.809 -22.917 1.00 90.75 220 TYR A CA 1
ATOM 1644 C C . TYR A 1 220 ? 29.531 8.174 -24.195 1.00 90.75 220 TYR A C 1
ATOM 1646 O O . TYR A 1 220 ? 30.426 8.743 -24.820 1.00 90.75 220 TYR A O 1
ATOM 1654 N N . TYR A 1 221 ? 29.053 6.988 -24.569 1.00 91.19 221 TYR A N 1
ATOM 1655 C CA . TYR A 1 221 ? 29.492 6.263 -25.753 1.00 91.19 221 TYR A CA 1
ATOM 1656 C C . TYR A 1 221 ? 28.493 6.436 -26.902 1.00 91.19 221 TYR A C 1
ATOM 1658 O O . TYR A 1 221 ? 27.328 6.750 -26.663 1.00 91.19 221 TYR A O 1
ATOM 1666 N N . PRO A 1 222 ? 28.926 6.241 -28.160 1.00 89.38 222 PRO A N 1
ATOM 1667 C CA . PRO A 1 222 ? 28.031 6.388 -29.294 1.00 89.38 222 PRO A CA 1
ATOM 1668 C C . PRO A 1 222 ? 26.966 5.291 -29.315 1.00 89.38 222 PRO A C 1
ATOM 1670 O O . PRO A 1 222 ? 27.288 4.104 -29.192 1.00 89.38 222 PRO A O 1
ATOM 1673 N N . ASP A 1 223 ? 25.722 5.687 -29.561 1.00 88.62 223 ASP A N 1
ATOM 1674 C CA . ASP A 1 223 ? 24.621 4.759 -29.796 1.00 88.62 223 ASP A CA 1
ATOM 1675 C C . ASP A 1 223 ? 24.688 4.245 -31.243 1.00 88.62 223 ASP A C 1
ATOM 1677 O O . ASP A 1 223 ? 24.827 5.023 -32.194 1.00 88.62 223 ASP A O 1
ATOM 1681 N N . PHE A 1 224 ? 24.591 2.921 -31.409 1.00 88.75 224 PHE A N 1
ATOM 1682 C CA . PHE A 1 224 ? 24.519 2.268 -32.715 1.00 88.75 224 PHE A CA 1
ATOM 1683 C C . PHE A 1 224 ? 23.090 1.811 -32.979 1.00 88.75 224 PHE A C 1
ATOM 1685 O O . PHE A 1 224 ? 22.580 0.890 -32.336 1.00 88.75 224 PHE A O 1
ATOM 1692 N N .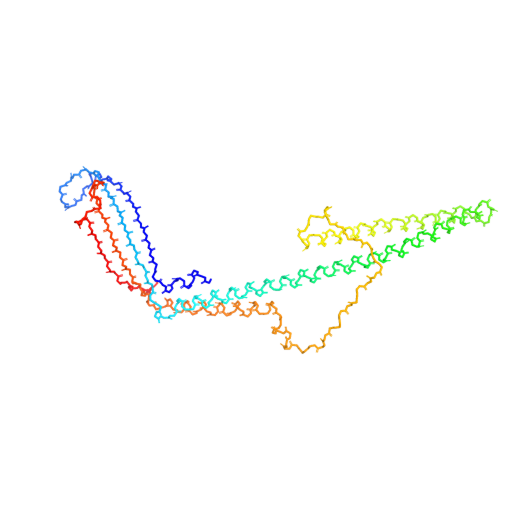 THR A 1 225 ? 22.458 2.434 -33.964 1.00 90.69 225 THR A N 1
ATOM 1693 C CA . THR A 1 225 ? 21.103 2.092 -34.391 1.00 90.69 225 THR A CA 1
ATOM 1694 C C . THR A 1 225 ? 21.131 1.632 -35.841 1.00 90.69 225 THR A C 1
ATOM 1696 O O . THR A 1 225 ? 21.796 2.217 -36.695 1.00 90.69 225 THR A O 1
ATOM 1699 N N . LEU A 1 226 ? 20.431 0.540 -36.128 1.00 90.56 226 LEU A N 1
ATOM 1700 C CA . LEU A 1 226 ? 20.237 0.015 -37.466 1.00 90.56 226 LEU A CA 1
ATOM 1701 C C . LEU A 1 226 ? 18.764 0.166 -37.819 1.00 90.56 226 LEU A C 1
ATOM 1703 O O . LEU A 1 226 ? 17.901 -0.500 -37.250 1.00 90.56 226 LEU A O 1
ATOM 1707 N N . SER A 1 227 ? 18.494 1.042 -38.780 1.00 91.50 227 SER A N 1
ATOM 1708 C CA . SER A 1 227 ? 17.160 1.217 -39.335 1.00 91.50 227 SER A CA 1
ATOM 1709 C C . SER A 1 227 ? 17.098 0.614 -40.734 1.00 91.50 227 SER A C 1
ATOM 1711 O O . SER A 1 227 ? 18.001 0.784 -41.557 1.00 91.50 227 SER A O 1
ATOM 1713 N N . MET A 1 228 ? 16.026 -0.113 -41.012 1.00 90.56 228 MET A N 1
ATOM 1714 C CA . MET A 1 228 ? 15.683 -0.580 -42.346 1.00 90.56 228 MET A CA 1
ATOM 1715 C C . MET A 1 228 ? 14.249 -0.168 -42.612 1.00 90.56 228 MET A C 1
ATOM 1717 O O . MET A 1 228 ? 13.375 -0.400 -41.791 1.00 90.56 228 MET A O 1
ATOM 1721 N N . SER A 1 229 ? 13.972 0.436 -43.755 1.00 90.06 229 SER A N 1
ATOM 1722 C CA . SER A 1 229 ? 12.601 0.757 -44.123 1.00 90.06 229 SER A CA 1
ATOM 1723 C C . SER A 1 229 ? 12.339 0.400 -45.570 1.00 90.06 229 SER A C 1
ATOM 1725 O O . SER A 1 229 ? 13.226 0.473 -46.414 1.00 90.06 229 SER A O 1
ATOM 1727 N N . GLY A 1 230 ? 11.120 -0.013 -45.871 1.00 89.75 230 GLY A N 1
ATOM 1728 C CA . GLY A 1 230 ? 10.709 -0.351 -47.221 1.00 89.75 230 GLY A CA 1
ATOM 1729 C C . GLY A 1 230 ? 9.234 -0.081 -47.400 1.00 89.75 230 GLY A C 1
ATOM 1730 O O . GLY A 1 230 ? 8.451 -0.194 -46.462 1.00 89.75 230 GLY A O 1
ATOM 1731 N N . GLY A 1 231 ? 8.838 0.317 -48.596 1.00 88.50 231 GLY A N 1
ATOM 1732 C CA . GLY A 1 231 ? 7.468 0.733 -48.809 1.00 88.50 231 GLY A CA 1
ATOM 1733 C C . GLY A 1 231 ? 7.161 1.123 -50.233 1.00 88.50 231 GLY A C 1
ATOM 1734 O O . GLY A 1 231 ? 7.938 0.891 -51.159 1.00 88.50 231 GLY A O 1
ATOM 1735 N N . TYR A 1 232 ? 5.999 1.740 -50.374 1.00 86.12 232 TYR A N 1
ATOM 1736 C CA . TYR A 1 232 ? 5.500 2.290 -51.615 1.00 86.12 232 TYR A CA 1
ATOM 1737 C C . TYR A 1 232 ? 5.164 3.764 -51.412 1.00 86.12 232 TYR A C 1
ATOM 1739 O O . TYR A 1 232 ? 4.554 4.143 -50.409 1.00 86.12 232 TYR A O 1
ATOM 1747 N N . SER A 1 233 ? 5.577 4.602 -52.359 1.00 82.19 233 SER A N 1
ATOM 1748 C CA . SER A 1 233 ? 5.257 6.030 -52.373 1.00 82.19 233 SER A CA 1
ATOM 1749 C C . SER A 1 233 ? 4.735 6.416 -53.749 1.00 82.19 233 SER A C 1
ATOM 1751 O O . SER A 1 233 ? 5.369 6.118 -54.759 1.00 82.19 233 SER A O 1
ATOM 1753 N N . SER A 1 234 ? 3.562 7.049 -53.811 1.00 82.44 234 SER A N 1
ATOM 1754 C CA . SER A 1 234 ? 2.935 7.421 -55.081 1.00 82.44 234 SER A CA 1
ATOM 1755 C C . SER A 1 234 ? 2.221 8.765 -55.023 1.00 82.44 234 SER A C 1
ATOM 1757 O O . SER A 1 234 ? 1.678 9.157 -53.992 1.00 82.44 234 SER A O 1
ATOM 1759 N N . SER A 1 235 ? 2.171 9.459 -56.162 1.00 75.56 235 SER A N 1
ATOM 1760 C CA . SER A 1 235 ? 1.422 10.709 -56.332 1.00 75.56 235 SER A CA 1
ATOM 1761 C C . SER A 1 235 ? -0.063 10.498 -56.657 1.00 75.56 235 SER A C 1
ATOM 1763 O O . SER A 1 235 ? -0.863 11.431 -56.559 1.00 75.56 235 SER A O 1
ATOM 1765 N N . THR A 1 236 ? -0.452 9.270 -57.026 1.00 69.31 236 THR A N 1
ATOM 1766 C CA . THR A 1 236 ? -1.803 8.927 -57.494 1.00 69.31 236 THR A CA 1
ATOM 1767 C C . THR A 1 236 ? -2.339 7.697 -56.765 1.00 69.31 236 THR A C 1
ATOM 1769 O O . THR A 1 236 ? -1.646 6.692 -56.644 1.00 69.31 236 THR A O 1
ATOM 1772 N N . PHE A 1 237 ? -3.601 7.747 -56.327 1.00 67.75 237 PHE A N 1
ATOM 1773 C CA . PHE A 1 237 ? -4.244 6.660 -55.572 1.00 67.75 237 PHE A CA 1
ATOM 1774 C C . PHE A 1 237 ? -4.366 5.351 -56.376 1.00 67.75 237 PHE A C 1
ATOM 1776 O O . PHE A 1 237 ? -4.191 4.270 -55.828 1.00 67.75 237 PHE A O 1
ATOM 1783 N N . ALA A 1 238 ? -4.600 5.437 -57.691 1.00 68.50 238 ALA A N 1
ATOM 1784 C CA . ALA A 1 238 ? -4.837 4.272 -58.548 1.00 68.50 238 ALA A CA 1
ATOM 1785 C C . ALA A 1 238 ? -3.613 3.345 -58.730 1.00 68.50 238 ALA A C 1
ATOM 1787 O O . ALA A 1 238 ? -3.795 2.155 -58.947 1.00 68.50 238 ALA A O 1
ATOM 1788 N N . ASN A 1 239 ? -2.381 3.859 -58.599 1.00 65.12 239 ASN A N 1
ATOM 1789 C CA . ASN A 1 239 ? -1.135 3.110 -58.856 1.00 65.12 239 ASN A CA 1
ATOM 1790 C C . ASN A 1 239 ? -0.214 3.029 -57.626 1.00 65.12 239 ASN A C 1
ATOM 1792 O O . ASN A 1 239 ? 1.004 2.858 -57.749 1.00 65.12 239 ASN A O 1
ATOM 1796 N N . TRP A 1 240 ? -0.782 3.171 -56.428 1.00 66.69 240 TRP A N 1
ATOM 1797 C CA . TRP A 1 240 ? -0.007 3.241 -55.190 1.00 66.69 240 TRP A CA 1
ATOM 1798 C C . TRP A 1 240 ? 0.700 1.928 -54.804 1.00 66.69 240 TRP A C 1
ATOM 1800 O O . TRP A 1 240 ? 1.767 1.994 -54.207 1.00 66.69 240 TRP A O 1
ATOM 1810 N N . ILE A 1 241 ? 0.193 0.761 -55.227 1.00 68.81 241 ILE A N 1
ATOM 1811 C CA . ILE A 1 241 ? 0.846 -0.554 -55.070 1.00 68.81 241 ILE A CA 1
ATOM 1812 C C . ILE A 1 241 ? 1.295 -1.037 -56.455 1.00 68.81 241 ILE A C 1
ATOM 1814 O O . ILE A 1 241 ? 0.637 -1.843 -57.105 1.00 68.81 241 ILE A O 1
ATOM 1818 N N . SER A 1 242 ? 2.404 -0.488 -56.946 1.00 72.62 242 SER A N 1
ATOM 1819 C CA . SER A 1 242 ? 3.020 -0.899 -58.211 1.00 72.62 242 SER A CA 1
ATOM 1820 C C . SER A 1 242 ? 4.531 -1.062 -58.041 1.00 72.62 242 SER A C 1
ATOM 1822 O O . SER A 1 242 ? 5.159 -0.343 -57.263 1.00 72.62 242 SER A O 1
ATOM 1824 N N . LEU A 1 243 ? 5.122 -2.022 -58.763 1.00 68.75 243 LEU A N 1
ATOM 1825 C CA . LEU A 1 243 ? 6.557 -2.346 -58.707 1.00 68.75 243 LEU A CA 1
ATOM 1826 C C . LEU A 1 243 ? 7.501 -1.133 -58.883 1.00 68.75 243 LEU A C 1
ATOM 1828 O O . LEU A 1 243 ? 8.504 -1.093 -58.170 1.00 68.75 243 LEU A O 1
ATOM 1832 N N . PRO A 1 244 ? 7.211 -0.135 -59.748 1.00 74.25 244 PRO A N 1
ATOM 1833 C CA . PRO A 1 244 ? 8.068 1.045 -59.909 1.00 74.25 244 PRO A CA 1
ATOM 1834 C C . PRO A 1 244 ? 8.044 2.008 -58.714 1.00 74.25 244 PRO A C 1
ATOM 1836 O O . PRO A 1 244 ? 8.997 2.752 -58.516 1.00 74.25 244 PRO A O 1
ATOM 1839 N N . ASN A 1 245 ? 6.976 1.992 -57.909 1.00 76.56 245 ASN A N 1
ATOM 1840 C CA . ASN A 1 245 ? 6.785 2.903 -56.775 1.00 76.56 245 ASN A CA 1
ATOM 1841 C C . ASN A 1 245 ? 7.368 2.347 -55.463 1.00 76.56 245 ASN A C 1
ATOM 1843 O O . ASN A 1 245 ? 7.159 2.932 -54.398 1.00 76.56 245 ASN A O 1
ATOM 1847 N N . ARG A 1 246 ? 8.071 1.206 -55.529 1.00 83.19 246 ARG A N 1
ATOM 1848 C CA . ARG A 1 246 ? 8.703 0.544 -54.386 1.00 83.19 246 ARG A CA 1
ATOM 1849 C C . ARG A 1 246 ? 10.028 1.213 -54.045 1.00 83.19 246 ARG A C 1
ATOM 1851 O O . ARG A 1 246 ? 10.905 1.328 -54.897 1.00 83.19 246 ARG A O 1
ATOM 1858 N N . PHE A 1 247 ? 10.215 1.536 -52.776 1.00 84.69 247 PHE A N 1
ATOM 1859 C CA . PHE A 1 247 ? 11.498 1.969 -52.242 1.00 84.69 247 PHE A CA 1
ATOM 1860 C C . PHE A 1 247 ? 11.914 1.080 -51.073 1.00 84.69 247 PHE A C 1
ATOM 1862 O O . PHE A 1 247 ? 11.081 0.477 -50.395 1.00 84.69 247 PHE A O 1
ATOM 1869 N N . TRP A 1 248 ? 13.218 0.998 -50.846 1.00 87.62 248 TRP A N 1
ATOM 1870 C CA . TRP A 1 248 ? 13.799 0.431 -49.640 1.00 87.62 248 TRP A CA 1
ATOM 1871 C C . TRP A 1 248 ? 15.049 1.228 -49.279 1.00 87.62 248 TRP A C 1
ATOM 1873 O O . TRP A 1 248 ? 15.716 1.784 -50.151 1.00 87.62 248 TRP A O 1
ATOM 1883 N N . SER A 1 249 ? 15.339 1.312 -47.991 1.00 86.44 249 SER A N 1
ATOM 1884 C CA . SER A 1 249 ? 16.519 1.958 -47.443 1.00 86.44 249 SER A CA 1
ATOM 1885 C C . SER A 1 249 ? 17.020 1.164 -46.245 1.00 86.44 249 SER A C 1
ATOM 1887 O O . SER A 1 249 ? 16.241 0.627 -45.459 1.00 86.44 249 SER A O 1
ATOM 1889 N N . VAL A 1 250 ? 18.340 1.087 -46.114 1.00 89.88 250 VAL A N 1
ATOM 1890 C CA . VAL A 1 250 ? 19.019 0.583 -44.921 1.00 89.88 250 VAL A CA 1
ATOM 1891 C C . VAL A 1 250 ? 19.980 1.677 -44.490 1.00 89.88 250 VAL A C 1
ATOM 1893 O O . VAL A 1 250 ? 20.805 2.121 -45.287 1.00 89.88 250 VAL A O 1
ATOM 1896 N N . GLY A 1 251 ? 19.836 2.139 -43.255 1.00 87.12 251 GLY A N 1
ATOM 1897 C CA . GLY A 1 251 ? 20.625 3.221 -42.687 1.00 87.12 251 GLY A CA 1
ATOM 1898 C C . GLY A 1 251 ? 21.173 2.810 -41.327 1.00 87.12 251 GLY A C 1
ATOM 1899 O O . GLY A 1 251 ? 20.424 2.877 -40.346 1.00 87.12 251 GLY A O 1
ATOM 1900 N N . PRO A 1 252 ? 22.447 2.383 -41.233 1.00 87.50 252 PRO A N 1
ATOM 1901 C CA . PRO A 1 252 ? 23.142 2.389 -39.957 1.00 87.50 252 PRO A CA 1
ATOM 1902 C C . PRO A 1 252 ? 23.370 3.845 -39.538 1.00 87.50 252 PRO A C 1
ATOM 1904 O O . PRO A 1 252 ? 23.852 4.660 -40.325 1.00 87.50 252 PRO A O 1
ATOM 1907 N N . GLN A 1 253 ? 23.029 4.173 -38.300 1.00 86.06 253 GLN A N 1
ATOM 1908 C CA . GLN A 1 253 ? 23.242 5.486 -37.713 1.00 86.06 253 GLN A CA 1
ATOM 1909 C C . GLN A 1 253 ? 24.067 5.336 -36.437 1.00 86.06 253 GLN A C 1
ATOM 1911 O O . GLN A 1 253 ? 23.737 4.555 -35.543 1.00 86.06 253 GLN A O 1
ATOM 1916 N N . LEU A 1 254 ? 25.142 6.120 -36.369 1.00 85.12 254 LEU A N 1
ATOM 1917 C CA . LEU A 1 254 ? 25.979 6.271 -35.189 1.00 85.12 254 LEU A CA 1
ATOM 1918 C C . LEU A 1 254 ? 25.807 7.700 -34.678 1.00 85.12 254 LEU A C 1
ATOM 1920 O O . LEU A 1 254 ? 26.082 8.653 -35.408 1.00 85.12 254 LEU A O 1
ATOM 1924 N N . ALA A 1 255 ? 25.317 7.844 -33.450 1.00 82.44 255 ALA A N 1
ATOM 1925 C CA . ALA A 1 255 ? 25.085 9.141 -32.823 1.00 82.44 255 ALA A CA 1
ATOM 1926 C C . ALA A 1 255 ? 25.968 9.285 -31.579 1.00 82.44 255 ALA A C 1
ATOM 1928 O O . ALA A 1 255 ? 25.966 8.409 -30.719 1.00 82.44 255 ALA A O 1
ATOM 1929 N N . LEU A 1 256 ? 26.717 10.387 -31.489 1.00 85.75 256 LEU A N 1
ATOM 1930 C CA . LEU A 1 256 ? 27.544 10.738 -30.333 1.00 85.75 256 LEU A CA 1
ATOM 1931 C C . LEU A 1 256 ? 27.274 12.191 -29.940 1.00 85.75 256 LEU A C 1
ATOM 1933 O O . LEU A 1 256 ? 27.378 13.088 -30.777 1.00 85.75 256 LEU A O 1
ATOM 1937 N N . THR A 1 257 ? 26.951 12.427 -28.672 1.00 82.06 257 THR A N 1
ATOM 1938 C CA . THR A 1 257 ? 26.813 13.777 -28.114 1.00 82.06 257 THR A CA 1
ATOM 1939 C C . THR A 1 257 ? 28.191 14.350 -27.792 1.00 82.06 257 THR A C 1
ATOM 1941 O O . THR A 1 257 ? 28.962 13.716 -27.073 1.00 82.06 257 THR A O 1
ATOM 1944 N N . LEU A 1 258 ? 28.506 15.538 -28.317 1.00 76.88 258 LEU A N 1
ATOM 1945 C CA . LEU A 1 258 ? 29.809 16.192 -28.121 1.00 76.88 258 LEU A CA 1
ATOM 1946 C C . LEU A 1 258 ? 29.780 17.307 -27.062 1.00 76.88 258 LEU A C 1
ATOM 1948 O O . LEU A 1 258 ? 30.787 17.497 -26.384 1.00 76.88 258 LEU A O 1
ATOM 1952 N N . PHE A 1 259 ? 28.654 18.018 -26.924 1.00 78.38 259 PHE A N 1
ATOM 1953 C CA . PHE A 1 259 ? 28.461 19.148 -26.007 1.00 78.38 259 PHE A CA 1
ATOM 1954 C C . PHE A 1 259 ? 27.024 19.184 -25.488 1.00 78.38 259 PHE A C 1
ATOM 1956 O O . PHE A 1 259 ? 26.122 18.822 -26.281 1.00 78.38 259 PHE A O 1
#

pLDDT: mean 88.27, std 9.8, range [56.56, 98.0]

Organism: NCBI:txid629263

Secondary structure (DSSP, 8-state):
-HHHHHTTSPEEEEEEEEEEEEE-----SSS----EEEEEEEEEEEEEEEE-SSSHHHHHHHHHHHHHHHHHHHHHHHHHHHHHHHHHHHHHHHHHHHHHHHHHHHHHHHHHHHHHHHHHHHTTSS-HHHHHHHHHHHHHHHHHHHHHHHHHHHHHHHHHHHTT--GGG------SPPPPPPPPP---HHHHHHH-HHHHHHHHHHHHHHHHHHHHHHTTSPEEEEEEEEEEEESSGGGSS-GGGEEEEEEEEEE----